Protein AF-A0A970KKM0-F1 (afdb_monomer_lite)

Structure (mmCIF, N/CA/C/O backbone):
data_AF-A0A970KKM0-F1
#
_entry.id   AF-A0A970KKM0-F1
#
loop_
_atom_site.group_PDB
_atom_site.id
_atom_site.type_symbol
_atom_site.label_atom_id
_atom_site.label_alt_id
_atom_site.label_comp_id
_atom_site.label_asym_id
_atom_site.label_entity_id
_atom_site.label_seq_id
_atom_site.pdbx_PDB_ins_code
_atom_site.Cartn_x
_atom_site.Cartn_y
_atom_site.Cartn_z
_atom_site.occupancy
_atom_site.B_iso_or_equiv
_atom_site.auth_seq_id
_atom_site.auth_comp_id
_atom_site.auth_asym_id
_atom_site.auth_atom_id
_atom_site.pdbx_PDB_model_num
ATOM 1 N N . MET A 1 1 ? -6.193 -17.308 -13.580 1.00 54.88 1 MET A N 1
ATOM 2 C CA . MET A 1 1 ? -5.263 -18.186 -14.317 1.00 54.88 1 MET A CA 1
ATOM 3 C C . MET A 1 1 ? -5.817 -18.289 -15.711 1.00 54.88 1 MET A C 1
ATOM 5 O O . MET A 1 1 ? -6.943 -18.759 -15.854 1.00 54.88 1 MET A O 1
ATOM 9 N N . GLY A 1 2 ? -5.079 -17.753 -16.679 1.00 56.81 2 GLY A N 1
ATOM 10 C CA . GLY A 1 2 ? -5.563 -17.626 -18.044 1.00 56.81 2 GLY A CA 1
ATOM 11 C C . GLY A 1 2 ? -5.841 -18.989 -18.688 1.00 56.81 2 GLY A C 1
ATOM 12 O O . GLY A 1 2 ? -5.240 -19.995 -18.301 1.00 56.81 2 GLY A O 1
ATOM 13 N N . PRO A 1 3 ? -6.725 -19.039 -19.696 1.00 59.12 3 PRO A N 1
ATOM 14 C CA . PRO A 1 3 ? -7.162 -20.272 -20.359 1.00 59.12 3 PRO A CA 1
ATOM 15 C C . PRO A 1 3 ? -6.047 -21.021 -21.116 1.00 59.12 3 PRO A C 1
ATOM 17 O O . PRO A 1 3 ? -6.297 -22.094 -21.657 1.00 59.12 3 PRO A O 1
ATOM 20 N N . LEU A 1 4 ? -4.833 -20.462 -21.171 1.00 73.56 4 LEU A N 1
ATOM 21 C CA . LEU A 1 4 ? -3.698 -20.971 -21.940 1.00 73.56 4 LEU A CA 1
ATOM 22 C C . LEU A 1 4 ? -2.650 -21.718 -21.101 1.00 73.56 4 LEU A C 1
ATOM 24 O O . LEU A 1 4 ? -1.751 -22.316 -21.686 1.00 73.56 4 LEU A O 1
ATOM 28 N N . LEU A 1 5 ? -2.736 -21.703 -19.763 1.00 83.12 5 LEU A N 1
ATOM 29 C CA . LEU A 1 5 ? -1.770 -22.406 -18.911 1.00 83.12 5 LEU A CA 1
ATOM 30 C C . LEU A 1 5 ? -1.951 -23.931 -19.049 1.00 83.12 5 LEU A C 1
ATOM 32 O O . LEU A 1 5 ? -3.026 -24.435 -18.707 1.00 83.12 5 LEU A O 1
ATOM 36 N N . PRO A 1 6 ? -0.927 -24.686 -19.495 1.00 90.69 6 PRO A N 1
ATOM 37 C CA . PRO A 1 6 ? -1.013 -26.139 -19.575 1.00 90.69 6 PRO A CA 1
ATOM 38 C C . PRO A 1 6 ? -1.325 -26.762 -18.197 1.00 90.69 6 PRO A C 1
ATOM 40 O O . PRO A 1 6 ? -0.647 -26.440 -17.213 1.00 90.69 6 PRO A O 1
ATOM 43 N N . PRO A 1 7 ? -2.349 -27.637 -18.081 1.00 91.56 7 PRO A N 1
ATOM 44 C CA . PRO A 1 7 ? -2.766 -28.196 -16.791 1.00 91.56 7 PRO A CA 1
ATOM 45 C C . PRO A 1 7 ? -1.671 -28.978 -16.056 1.00 91.56 7 PRO A C 1
ATOM 47 O O . PRO A 1 7 ? -1.656 -29.016 -14.827 1.00 91.56 7 PRO A O 1
ATOM 50 N N . ASP A 1 8 ? -0.754 -29.593 -16.797 1.00 95.06 8 ASP A N 1
ATOM 51 C CA . ASP A 1 8 ? 0.402 -30.326 -16.282 1.00 95.06 8 ASP A CA 1
ATOM 52 C C . ASP A 1 8 ? 1.420 -29.406 -15.595 1.00 95.06 8 ASP A C 1
ATOM 54 O O . ASP A 1 8 ? 1.908 -29.748 -14.517 1.00 95.06 8 ASP A O 1
ATOM 58 N N . ILE A 1 9 ? 1.672 -28.210 -16.140 1.00 93.00 9 ILE A N 1
ATOM 59 C CA . ILE A 1 9 ? 2.537 -27.202 -15.502 1.00 93.00 9 ILE A CA 1
ATOM 60 C C . ILE A 1 9 ? 1.916 -26.718 -14.189 1.00 93.00 9 ILE A C 1
ATOM 62 O O . ILE A 1 9 ? 2.600 -26.633 -13.166 1.00 93.00 9 ILE A O 1
ATOM 66 N N . LEU A 1 10 ? 0.609 -26.437 -14.189 1.00 91.56 10 LEU A N 1
ATOM 67 C CA . LEU A 1 10 ? -0.091 -26.028 -12.971 1.00 91.56 10 LEU A CA 1
ATOM 68 C C . LEU A 1 10 ? -0.062 -27.132 -11.907 1.00 91.56 10 LEU A C 1
ATOM 70 O O . LEU A 1 10 ? 0.206 -26.852 -10.737 1.00 91.56 10 LEU A O 1
ATOM 74 N N . ALA A 1 11 ? -0.301 -28.383 -12.307 1.00 93.62 11 ALA A N 1
ATOM 75 C CA . ALA A 1 11 ? -0.230 -29.531 -11.411 1.00 93.62 11 ALA A CA 1
ATOM 76 C C . ALA A 1 11 ? 1.179 -29.701 -10.827 1.00 93.62 11 ALA A C 1
ATOM 78 O O . ALA A 1 11 ? 1.316 -29.909 -9.624 1.00 93.62 11 ALA A O 1
ATOM 79 N N . GLN A 1 12 ? 2.226 -29.537 -11.638 1.00 94.50 12 GLN A N 1
ATOM 80 C CA . GLN A 1 12 ? 3.611 -29.599 -11.174 1.00 94.50 12 GLN A CA 1
ATOM 81 C C . GLN A 1 12 ? 3.926 -28.497 -10.152 1.00 94.50 12 GLN A C 1
ATOM 83 O O . GLN A 1 12 ? 4.539 -28.773 -9.118 1.00 94.50 12 GLN A O 1
ATOM 88 N N . ALA A 1 13 ? 3.492 -27.259 -10.409 1.00 93.69 13 ALA A N 1
ATOM 89 C CA . ALA A 1 13 ? 3.668 -26.150 -9.475 1.00 93.69 13 ALA A CA 1
ATOM 90 C C . ALA A 1 13 ? 2.914 -26.396 -8.156 1.00 93.69 13 ALA A C 1
ATOM 92 O O . ALA A 1 13 ? 3.475 -26.207 -7.075 1.00 93.69 13 ALA A O 1
ATOM 93 N N . ALA A 1 14 ? 1.670 -26.877 -8.230 1.00 93.19 14 ALA A N 1
ATOM 94 C CA . ALA A 1 14 ? 0.873 -27.233 -7.058 1.00 93.19 14 ALA A CA 1
ATOM 95 C C . ALA A 1 14 ? 1.503 -28.382 -6.252 1.00 93.19 14 ALA A C 1
ATOM 97 O O . ALA A 1 14 ? 1.561 -28.315 -5.024 1.00 93.19 14 ALA A O 1
ATOM 98 N N . ASP A 1 15 ? 2.025 -29.407 -6.926 1.00 95.12 15 ASP A N 1
ATOM 99 C CA . ASP A 1 15 ? 2.717 -30.532 -6.297 1.00 95.12 15 ASP A CA 1
ATOM 100 C C . ASP A 1 15 ? 4.005 -30.087 -5.595 1.00 95.12 15 ASP A C 1
ATOM 102 O O . ASP A 1 15 ? 4.291 -30.542 -4.486 1.00 95.12 15 ASP A O 1
ATOM 106 N N . ALA A 1 16 ? 4.758 -29.159 -6.187 1.00 95.38 16 ALA A N 1
ATOM 107 C CA . ALA A 1 16 ? 5.928 -28.570 -5.547 1.00 95.38 16 ALA A CA 1
ATOM 108 C C . ALA A 1 16 ? 5.547 -27.805 -4.268 1.00 95.38 16 ALA A C 1
ATOM 110 O O . ALA A 1 16 ? 6.153 -28.045 -3.220 1.00 95.38 16 ALA A O 1
ATOM 111 N N . VAL A 1 17 ? 4.506 -26.962 -4.314 1.00 95.12 17 VAL A N 1
ATOM 112 C CA . VAL A 1 17 ? 3.986 -26.256 -3.125 1.00 95.12 17 VAL A CA 1
ATOM 113 C C . VAL A 1 17 ? 3.523 -27.246 -2.054 1.00 95.12 17 VAL A C 1
ATOM 115 O O . VAL A 1 17 ? 3.895 -27.111 -0.887 1.00 95.12 17 VAL A O 1
ATOM 118 N N . ARG A 1 18 ? 2.776 -28.291 -2.438 1.00 94.62 18 ARG A N 1
ATOM 119 C CA . ARG A 1 18 ? 2.318 -29.355 -1.525 1.00 94.62 18 ARG A CA 1
ATOM 120 C C . ARG A 1 18 ? 3.484 -30.062 -0.831 1.00 94.62 18 ARG A C 1
ATOM 122 O O . ARG A 1 18 ? 3.361 -30.438 0.331 1.00 94.62 18 ARG A O 1
ATOM 129 N N . ASN A 1 19 ? 4.609 -30.215 -1.523 1.00 95.62 19 ASN A N 1
ATOM 130 C CA . ASN A 1 19 ? 5.825 -30.836 -0.998 1.00 95.62 19 ASN A CA 1
ATOM 131 C C . ASN A 1 19 ? 6.737 -29.852 -0.235 1.00 95.62 19 ASN A C 1
ATOM 133 O O . ASN A 1 19 ? 7.872 -30.197 0.092 1.00 95.62 19 ASN A O 1
ATOM 137 N N . GLY A 1 20 ? 6.255 -28.643 0.069 1.00 94.75 20 GLY A N 1
ATOM 138 C CA . GLY A 1 20 ? 6.955 -27.659 0.895 1.00 94.75 20 GLY A CA 1
ATOM 139 C C . GLY A 1 20 ? 7.860 -26.696 0.126 1.00 94.75 20 GLY A C 1
ATOM 140 O O . GLY A 1 20 ? 8.567 -25.908 0.757 1.00 94.75 20 GLY A O 1
ATOM 141 N N . ALA A 1 21 ? 7.844 -26.712 -1.211 1.00 93.88 21 ALA A N 1
ATOM 142 C CA . ALA A 1 21 ? 8.511 -25.673 -1.985 1.00 93.88 21 ALA A CA 1
ATOM 143 C C . ALA A 1 21 ? 7.785 -24.335 -1.787 1.00 93.88 21 ALA A C 1
ATOM 145 O O . ALA A 1 21 ? 6.572 -24.233 -1.950 1.00 93.88 21 ALA A O 1
ATOM 146 N N . ASN A 1 22 ? 8.538 -23.295 -1.445 1.00 87.19 22 ASN A N 1
ATOM 147 C CA . ASN A 1 22 ? 8.011 -21.967 -1.118 1.00 87.19 22 ASN A CA 1
ATOM 148 C C . ASN A 1 22 ? 8.547 -20.858 -2.041 1.00 87.19 22 ASN A C 1
ATOM 150 O O . ASN A 1 22 ? 8.235 -19.689 -1.838 1.00 87.19 22 ASN A O 1
ATOM 154 N N . ALA A 1 23 ? 9.320 -21.226 -3.066 1.00 86.88 23 ALA A N 1
ATOM 155 C CA . ALA A 1 23 ? 9.873 -20.328 -4.079 1.00 86.88 23 ALA A CA 1
ATOM 156 C C . ALA A 1 23 ? 9.058 -20.382 -5.386 1.00 86.88 23 ALA A C 1
ATOM 158 O O . ALA A 1 23 ? 9.616 -20.504 -6.473 1.00 86.88 23 ALA A O 1
ATOM 159 N N . ILE A 1 24 ? 7.726 -20.360 -5.271 1.00 88.56 24 ILE A N 1
ATOM 160 C CA . ILE A 1 24 ? 6.793 -20.370 -6.405 1.00 88.56 24 ILE A CA 1
ATOM 161 C C . ILE A 1 24 ? 5.804 -19.225 -6.212 1.00 88.56 24 ILE A C 1
ATOM 163 O O . ILE A 1 24 ? 5.169 -19.116 -5.163 1.00 88.56 24 ILE A O 1
ATOM 167 N N . VAL A 1 25 ? 5.672 -18.384 -7.235 1.00 87.50 25 VAL A N 1
ATOM 168 C CA . VAL A 1 25 ? 4.721 -17.271 -7.276 1.00 87.50 25 VAL A CA 1
ATOM 169 C C . VAL A 1 25 ? 3.766 -17.506 -8.436 1.00 87.50 25 VAL A C 1
ATOM 171 O O . VAL A 1 25 ? 4.193 -17.798 -9.550 1.00 87.50 25 VAL A O 1
ATOM 174 N N . PHE A 1 26 ? 2.470 -17.368 -8.171 1.00 89.81 26 PHE A N 1
ATOM 175 C CA . PHE A 1 26 ? 1.440 -17.405 -9.201 1.00 89.81 26 PHE A CA 1
ATOM 176 C C . PHE A 1 26 ? 1.082 -15.972 -9.593 1.00 89.81 26 PHE A C 1
ATOM 178 O O . PHE A 1 26 ? 0.581 -15.211 -8.765 1.00 89.81 26 PHE A O 1
ATOM 185 N N . ALA A 1 27 ? 1.334 -15.616 -10.850 1.00 89.06 27 ALA A N 1
ATOM 186 C CA . ALA A 1 27 ? 0.903 -14.357 -11.443 1.00 89.06 27 ALA A CA 1
ATOM 187 C C . ALA A 1 27 ? -0.344 -14.583 -12.313 1.00 89.06 27 ALA A C 1
ATOM 189 O O . ALA A 1 27 ? -0.585 -15.688 -12.802 1.00 89.06 27 ALA A O 1
ATOM 190 N N . ASN A 1 28 ? -1.169 -13.547 -12.465 1.00 90.62 28 ASN A N 1
ATOM 191 C CA . ASN A 1 28 ? -2.363 -13.603 -13.302 1.00 90.62 28 ASN A CA 1
ATOM 192 C C . ASN A 1 28 ? -2.199 -12.696 -14.523 1.00 90.62 28 ASN A C 1
ATOM 194 O O . ASN A 1 28 ? -2.455 -11.494 -14.431 1.00 90.62 28 ASN A O 1
ATOM 198 N N . ASP A 1 29 ? -1.796 -13.287 -15.645 1.00 89.56 29 ASP A N 1
ATOM 199 C CA . ASP A 1 29 ? -1.495 -12.572 -16.889 1.00 89.56 29 ASP A CA 1
ATOM 200 C C . ASP A 1 29 ? -2.676 -11.738 -17.389 1.00 89.56 29 ASP A C 1
ATOM 202 O O . ASP A 1 29 ? -2.472 -10.600 -17.791 1.00 89.56 29 ASP A O 1
ATOM 206 N N . ASP A 1 30 ? -3.913 -12.236 -17.269 1.00 89.88 30 ASP A N 1
ATOM 207 C CA . ASP A 1 30 ? -5.112 -11.505 -17.708 1.00 89.88 30 ASP A CA 1
ATOM 208 C C . ASP A 1 30 ? -5.215 -10.129 -17.022 1.00 89.88 30 ASP A C 1
ATOM 210 O O . ASP A 1 30 ? -5.476 -9.111 -17.665 1.00 89.88 30 ASP A O 1
ATOM 214 N N . LEU A 1 31 ? -4.944 -10.086 -15.710 1.00 91.75 31 LEU A N 1
ATOM 215 C CA . LEU A 1 31 ? -4.950 -8.844 -14.932 1.00 91.75 31 LEU A CA 1
ATOM 216 C C . LEU A 1 31 ? -3.708 -7.993 -15.204 1.00 91.75 31 LEU A C 1
ATOM 218 O O . LEU A 1 31 ? -3.808 -6.767 -15.229 1.00 91.75 31 LEU A O 1
ATOM 222 N N . ALA A 1 32 ? -2.544 -8.619 -15.400 1.00 91.31 32 ALA A N 1
ATOM 223 C CA . ALA A 1 32 ? -1.314 -7.904 -15.727 1.00 91.31 32 ALA A CA 1
ATOM 224 C C . ALA A 1 32 ? -1.432 -7.194 -17.085 1.00 91.31 32 ALA A C 1
ATOM 226 O O . ALA A 1 32 ? -1.115 -6.010 -17.196 1.00 91.31 32 ALA A O 1
ATOM 227 N N . PHE A 1 33 ? -1.960 -7.882 -18.097 1.00 92.88 33 PHE A N 1
ATOM 228 C CA . PHE A 1 33 ? -2.174 -7.344 -19.438 1.00 92.88 33 PHE A CA 1
ATOM 229 C C . PHE A 1 33 ? -3.170 -6.190 -19.405 1.00 92.88 33 PHE A C 1
ATOM 231 O O . PHE A 1 33 ? -2.883 -5.110 -19.922 1.00 92.88 33 PHE A O 1
ATOM 238 N N . GLU A 1 34 ? -4.308 -6.381 -18.733 1.00 92.94 34 GLU A N 1
ATOM 239 C CA . GLU A 1 34 ? -5.296 -5.320 -18.549 1.00 92.94 34 GLU A CA 1
ATOM 240 C C . GLU A 1 34 ? -4.687 -4.090 -17.859 1.00 92.94 34 GLU A C 1
ATOM 242 O O . GLU A 1 34 ? -4.881 -2.957 -18.306 1.00 92.94 34 GLU A O 1
ATOM 247 N N . MET A 1 35 ? -3.921 -4.303 -16.789 1.00 92.50 35 MET A N 1
ATOM 248 C CA . MET A 1 35 ? -3.229 -3.241 -16.068 1.00 92.50 35 MET A CA 1
ATOM 249 C C . MET A 1 35 ? -2.243 -2.493 -16.984 1.00 92.50 35 MET A C 1
ATOM 251 O O . MET A 1 35 ? -2.258 -1.262 -17.005 1.00 92.50 35 MET A O 1
ATOM 255 N N . PHE A 1 36 ? -1.426 -3.186 -17.780 1.00 93.75 36 PHE A N 1
ATOM 256 C CA . PHE A 1 36 ? -0.467 -2.531 -18.675 1.00 93.75 36 PHE A CA 1
ATOM 257 C C . PHE A 1 36 ? -1.137 -1.701 -19.771 1.00 93.75 36 PHE A C 1
ATOM 259 O O . PHE A 1 36 ? -0.705 -0.573 -20.018 1.00 93.75 36 PHE A O 1
ATOM 266 N N . VAL A 1 37 ? -2.214 -2.213 -20.376 1.00 92.56 37 VAL A N 1
ATOM 267 C CA . VAL A 1 37 ? -3.003 -1.462 -21.366 1.00 92.56 37 VAL A CA 1
ATOM 268 C C . VAL A 1 37 ? -3.591 -0.201 -20.733 1.00 92.56 37 VAL A C 1
ATOM 270 O O . VAL A 1 37 ? -3.498 0.884 -21.308 1.00 92.56 37 VAL A O 1
ATOM 273 N N . ARG A 1 38 ? -4.143 -0.303 -19.515 1.00 91.19 38 ARG A N 1
ATOM 274 C CA . ARG A 1 38 ? -4.662 0.857 -18.765 1.00 91.19 38 ARG A CA 1
ATOM 275 C C . ARG A 1 38 ? -3.582 1.899 -18.453 1.00 91.19 38 ARG A C 1
ATOM 277 O O . ARG A 1 38 ? -3.911 3.076 -18.333 1.00 91.19 38 ARG A O 1
ATOM 284 N N . HIS A 1 39 ? -2.320 1.485 -18.352 1.00 89.25 39 HIS A N 1
ATOM 285 C CA . HIS A 1 39 ? -1.159 2.367 -18.182 1.00 89.25 39 HIS A CA 1
ATOM 286 C C . HIS A 1 39 ? -0.466 2.744 -19.503 1.00 89.25 39 HIS A C 1
ATOM 288 O O . HIS A 1 39 ? 0.652 3.253 -19.486 1.00 89.25 39 HIS A O 1
ATOM 294 N N . GLY A 1 40 ? -1.122 2.531 -20.648 1.00 89.88 40 GLY A N 1
ATOM 295 C CA . GLY A 1 40 ? -0.679 3.048 -21.944 1.00 89.88 40 GLY A CA 1
ATOM 296 C C . GLY A 1 40 ? 0.495 2.303 -22.579 1.00 89.88 40 GLY A C 1
ATOM 297 O O . GLY A 1 40 ? 1.128 2.844 -23.487 1.00 89.88 40 GLY A O 1
ATOM 298 N N . LYS A 1 41 ? 0.800 1.081 -22.127 1.00 93.38 41 LYS A N 1
ATOM 299 C CA . LYS A 1 41 ? 1.837 0.250 -22.754 1.00 93.38 41 LYS A CA 1
ATOM 300 C C . LYS A 1 41 ? 1.314 -0.381 -24.037 1.00 93.38 41 LYS A C 1
ATOM 302 O O . LYS A 1 41 ? 0.133 -0.720 -24.128 1.00 93.38 41 LYS A O 1
ATOM 307 N N . GLN A 1 42 ? 2.193 -0.525 -25.023 1.00 93.25 42 GLN A N 1
ATOM 308 C CA . GLN A 1 42 ? 1.805 -1.050 -26.328 1.00 93.25 42 GLN A CA 1
ATOM 309 C C . GLN A 1 42 ? 1.505 -2.556 -26.258 1.00 93.25 42 GLN A C 1
ATOM 311 O O . GLN A 1 42 ? 2.238 -3.281 -25.581 1.00 93.25 42 GLN A O 1
ATOM 316 N N . PRO A 1 43 ? 0.463 -3.057 -26.949 1.00 90.88 43 PRO A N 1
ATOM 317 C CA . PRO A 1 43 ? 0.121 -4.479 -26.948 1.00 90.88 43 PRO A CA 1
ATOM 318 C C . PRO A 1 43 ? 1.280 -5.401 -27.338 1.00 90.88 43 PRO A C 1
ATOM 320 O O . PRO A 1 43 ? 1.407 -6.482 -26.769 1.00 90.88 43 PRO A O 1
ATOM 323 N N . GLU A 1 44 ? 2.139 -4.967 -28.263 1.00 92.69 44 GLU A N 1
ATOM 324 C CA . GLU A 1 44 ? 3.285 -5.754 -28.734 1.00 92.69 44 GLU A CA 1
ATOM 325 C C . GLU A 1 44 ? 4.389 -5.887 -27.676 1.00 92.69 44 GLU A C 1
ATOM 327 O O . GLU A 1 44 ? 5.202 -6.801 -27.750 1.00 92.69 44 GLU A O 1
ATOM 332 N N . ASP A 1 45 ? 4.415 -4.991 -26.689 1.00 93.94 45 ASP A N 1
ATOM 333 C CA . ASP A 1 45 ? 5.413 -4.983 -25.619 1.00 93.94 45 ASP A CA 1
ATOM 334 C C . ASP A 1 45 ? 4.987 -5.843 -24.426 1.00 93.94 45 ASP A C 1
ATOM 336 O O . ASP A 1 45 ? 5.820 -6.390 -23.706 1.00 93.94 45 ASP A O 1
ATOM 340 N N . ILE A 1 46 ? 3.678 -5.955 -24.197 1.00 92.69 46 ILE A N 1
ATOM 341 C CA . ILE A 1 46 ? 3.098 -6.578 -23.002 1.00 92.69 46 ILE A CA 1
ATOM 342 C C . ILE A 1 46 ? 3.392 -8.080 -22.926 1.00 92.69 46 ILE A C 1
ATOM 344 O O . ILE A 1 46 ? 3.487 -8.624 -21.826 1.00 92.69 46 ILE A O 1
ATOM 348 N N . THR A 1 47 ? 3.564 -8.753 -24.065 1.00 87.69 47 THR A N 1
ATOM 349 C CA . THR A 1 47 ? 3.828 -10.199 -24.109 1.00 87.69 47 THR A CA 1
ATOM 350 C C . THR A 1 47 ? 5.157 -10.590 -23.469 1.00 87.69 47 THR A C 1
ATOM 352 O O . THR A 1 47 ? 5.275 -11.710 -22.982 1.00 87.69 47 THR A O 1
ATOM 355 N N . ASP A 1 48 ? 6.117 -9.663 -23.420 1.00 88.75 48 ASP A N 1
ATOM 356 C CA . ASP A 1 48 ? 7.455 -9.874 -22.859 1.00 88.75 48 ASP A CA 1
ATOM 357 C C . ASP A 1 48 ? 7.596 -9.259 -21.457 1.00 88.75 48 ASP A C 1
ATOM 359 O O . ASP A 1 48 ? 8.686 -8.863 -21.029 1.00 88.75 48 ASP A O 1
ATOM 363 N N . PHE A 1 49 ? 6.491 -9.119 -20.718 1.00 93.94 49 PHE A N 1
ATOM 364 C CA . PHE A 1 49 ? 6.582 -8.631 -19.350 1.00 93.94 49 PHE A CA 1
ATOM 365 C C . PHE A 1 49 ? 7.249 -9.652 -18.423 1.00 93.94 49 PHE A C 1
ATOM 367 O O . PHE A 1 49 ? 7.108 -10.867 -18.566 1.00 93.94 49 PHE A O 1
ATOM 374 N N . VAL A 1 50 ? 7.945 -9.135 -17.418 1.00 92.81 50 VAL A N 1
ATOM 375 C CA . VAL A 1 50 ? 8.614 -9.920 -16.385 1.00 92.81 50 VAL A CA 1
ATOM 376 C C . VAL A 1 50 ? 8.286 -9.360 -15.001 1.00 92.81 50 VAL A C 1
ATOM 378 O O . VAL A 1 50 ? 8.123 -8.145 -14.850 1.00 92.81 50 VAL A O 1
ATOM 381 N N . PRO A 1 51 ? 8.194 -10.209 -13.965 1.00 91.19 51 PRO A N 1
ATOM 382 C CA . PRO A 1 51 ? 8.164 -9.740 -12.589 1.00 91.19 51 PRO A CA 1
ATOM 383 C C . PRO A 1 51 ? 9.554 -9.232 -12.176 1.00 91.19 51 PRO A C 1
ATOM 385 O O . PRO A 1 51 ? 10.567 -9.909 -12.351 1.00 91.19 51 PRO A O 1
ATOM 388 N N . ILE A 1 52 ? 9.594 -8.041 -11.594 1.00 90.06 52 ILE A N 1
ATOM 389 C CA . ILE A 1 52 ? 10.763 -7.405 -10.993 1.00 90.06 52 ILE A CA 1
ATOM 390 C C . ILE A 1 52 ? 10.646 -7.538 -9.479 1.00 90.06 52 ILE A C 1
ATOM 392 O O . ILE A 1 52 ? 9.580 -7.305 -8.917 1.00 90.06 52 ILE A O 1
ATOM 396 N N . GLY A 1 53 ? 11.744 -7.887 -8.806 1.00 88.06 53 GLY A N 1
ATOM 397 C CA . GLY A 1 53 ? 11.774 -7.956 -7.346 1.00 88.06 53 GLY A CA 1
ATOM 398 C C . GLY A 1 53 ? 10.845 -9.036 -6.792 1.00 88.06 53 GLY A C 1
ATOM 399 O O . GLY A 1 53 ? 11.136 -10.224 -6.927 1.00 88.06 53 GLY A O 1
ATOM 400 N N . CYS A 1 54 ? 9.764 -8.623 -6.123 1.00 86.00 54 CYS A N 1
ATOM 401 C CA . CYS A 1 54 ? 8.812 -9.553 -5.521 1.00 86.00 54 CYS A CA 1
ATOM 402 C C . CYS A 1 54 ? 7.799 -10.046 -6.556 1.00 86.00 54 CYS A C 1
ATOM 404 O O . CYS A 1 54 ? 7.613 -11.253 -6.711 1.00 86.00 54 CYS A O 1
ATOM 406 N N . TYR A 1 55 ? 7.113 -9.119 -7.221 1.00 85.88 55 TYR A N 1
ATOM 407 C CA . TYR A 1 55 ? 6.053 -9.421 -8.189 1.00 85.88 55 TYR A CA 1
ATOM 408 C C . TYR A 1 55 ? 5.670 -8.214 -9.058 1.00 85.88 55 TYR A C 1
ATOM 410 O O . TYR A 1 55 ? 4.611 -8.216 -9.685 1.00 85.88 55 TYR A O 1
ATOM 418 N N . GLU A 1 56 ? 6.487 -7.163 -9.087 1.00 90.38 56 GLU A N 1
ATOM 419 C CA . GLU A 1 56 ? 6.168 -5.925 -9.788 1.00 90.38 56 GLU A CA 1
ATOM 420 C C . GLU A 1 56 ? 6.336 -6.102 -11.301 1.00 90.38 56 GLU A C 1
ATOM 422 O O . GLU A 1 56 ? 7.442 -6.365 -11.764 1.00 90.38 56 GLU A O 1
ATOM 427 N N . PRO A 1 57 ? 5.270 -5.988 -12.103 1.00 91.56 57 PRO A N 1
ATOM 428 C CA . PRO A 1 57 ? 5.345 -6.337 -13.513 1.00 91.56 57 PRO A CA 1
ATOM 429 C C . PRO A 1 57 ? 5.968 -5.185 -14.322 1.00 91.56 57 PRO A C 1
ATOM 431 O O . PRO A 1 57 ? 5.522 -4.038 -14.230 1.00 91.56 57 PRO A O 1
ATOM 434 N N . ALA A 1 58 ? 6.977 -5.489 -15.140 1.00 94.12 58 ALA A N 1
ATOM 435 C CA . ALA A 1 58 ? 7.649 -4.527 -16.014 1.00 94.12 58 ALA A CA 1
ATOM 436 C C . ALA A 1 58 ? 7.909 -5.108 -17.409 1.00 94.12 58 ALA A C 1
ATOM 438 O O . ALA A 1 58 ? 8.021 -6.320 -17.566 1.00 94.12 58 ALA A O 1
ATOM 439 N N . ILE A 1 59 ? 8.038 -4.253 -18.420 1.00 95.31 59 ILE A N 1
ATOM 440 C CA . ILE A 1 59 ? 8.361 -4.679 -19.787 1.00 95.31 59 ILE A CA 1
ATOM 441 C C . ILE A 1 59 ? 9.864 -4.928 -19.924 1.00 95.31 59 ILE A C 1
ATOM 443 O O . ILE A 1 59 ? 10.678 -4.009 -19.751 1.00 95.31 59 ILE A O 1
ATOM 447 N N . MET A 1 60 ? 10.236 -6.162 -20.271 1.00 94.62 60 MET A N 1
ATOM 448 C CA . MET A 1 60 ? 11.631 -6.563 -20.439 1.00 94.62 60 MET A CA 1
ATOM 449 C C . MET A 1 60 ? 12.344 -5.684 -21.477 1.00 94.62 60 MET A C 1
ATOM 451 O O . MET A 1 60 ? 11.844 -5.454 -22.574 1.00 94.62 60 MET A O 1
ATOM 455 N N . GLY A 1 61 ? 13.519 -5.157 -21.116 1.00 94.19 61 GLY A N 1
ATOM 456 C CA . GLY A 1 61 ? 14.359 -4.352 -22.016 1.00 94.19 61 GLY A CA 1
ATOM 457 C C . GLY A 1 61 ? 13.811 -2.964 -22.382 1.00 94.19 61 GLY A C 1
ATOM 458 O O . GLY A 1 61 ? 14.446 -2.249 -23.157 1.00 94.19 61 GLY A O 1
ATOM 459 N N . LYS A 1 62 ? 12.652 -2.560 -21.840 1.00 95.44 62 LYS A N 1
ATOM 460 C CA . LYS A 1 62 ? 11.991 -1.286 -22.186 1.00 95.44 62 LYS A CA 1
ATOM 461 C C . LYS A 1 62 ? 11.600 -0.441 -20.983 1.00 95.44 62 LYS A C 1
ATOM 463 O O . LYS A 1 62 ? 11.442 0.773 -21.126 1.00 95.44 62 LYS A O 1
ATOM 468 N N . GLU A 1 63 ? 11.440 -1.043 -19.810 1.00 95.19 63 GLU A N 1
ATOM 469 C CA . GLU A 1 63 ? 10.927 -0.355 -18.631 1.00 95.19 63 GLU A CA 1
ATOM 470 C C . GLU A 1 63 ? 11.928 -0.278 -17.483 1.00 95.19 63 GLU A C 1
ATOM 472 O O . GLU A 1 63 ? 12.445 -1.290 -17.011 1.00 95.19 63 GLU A O 1
ATOM 477 N N . LEU A 1 64 ? 12.118 0.935 -16.958 1.00 94.69 64 LEU A N 1
ATOM 478 C CA . LEU A 1 64 ? 12.717 1.128 -15.643 1.00 94.69 64 LEU A CA 1
ATOM 479 C C . LEU A 1 64 ? 11.607 1.197 -14.589 1.00 94.69 64 LEU A C 1
ATOM 481 O O . LEU A 1 64 ? 11.023 2.260 -14.350 1.00 94.69 64 LEU A O 1
ATOM 485 N N . CYS A 1 65 ? 11.339 0.058 -13.951 1.00 92.81 65 CYS A N 1
ATOM 486 C CA . CYS A 1 65 ? 10.389 -0.051 -12.849 1.00 92.81 65 CYS A CA 1
ATOM 487 C C . CYS A 1 65 ? 11.082 0.248 -11.514 1.00 92.81 65 CYS A C 1
ATOM 489 O O . CYS A 1 65 ? 11.703 -0.625 -10.907 1.00 92.81 65 CYS A O 1
ATOM 491 N N . CYS A 1 66 ? 10.992 1.492 -11.038 1.00 94.19 66 CYS A N 1
ATOM 492 C CA . CYS A 1 66 ? 11.474 1.846 -9.702 1.00 94.19 66 CYS A CA 1
ATOM 493 C C . CYS A 1 66 ? 10.406 1.483 -8.669 1.00 94.19 66 CYS A C 1
ATOM 495 O O . CYS A 1 66 ? 9.709 2.358 -8.170 1.00 94.19 66 CYS A O 1
ATOM 497 N N . SER A 1 67 ? 10.239 0.194 -8.375 1.00 89.88 67 SER A N 1
ATOM 498 C CA . SER A 1 67 ? 9.051 -0.316 -7.678 1.00 89.88 67 SER A CA 1
ATOM 499 C C . SER A 1 67 ? 8.823 0.222 -6.257 1.00 89.88 67 SER A C 1
ATOM 501 O O . SER A 1 67 ? 7.696 0.215 -5.773 1.00 89.88 67 SER A O 1
ATOM 503 N N . MET A 1 68 ? 9.854 0.745 -5.591 1.00 93.00 68 MET A N 1
ATOM 504 C CA . MET A 1 68 ? 9.763 1.275 -4.223 1.00 93.00 68 MET A CA 1
ATOM 505 C C . MET A 1 68 ? 10.468 2.630 -4.084 1.00 93.00 68 MET A C 1
ATOM 507 O O . MET A 1 68 ? 11.297 2.820 -3.196 1.00 93.00 68 MET A O 1
ATOM 511 N N . SER A 1 69 ? 10.159 3.580 -4.969 1.00 95.44 69 SER A N 1
ATOM 512 C CA . SER A 1 69 ? 10.675 4.955 -4.883 1.00 95.44 69 SER A CA 1
ATOM 513 C C . SER A 1 69 ? 10.243 5.683 -3.604 1.00 95.44 69 SER A C 1
ATOM 515 O O . SER A 1 69 ? 10.983 6.529 -3.110 1.00 95.44 69 SER A O 1
ATOM 517 N N . ALA A 1 70 ? 9.071 5.346 -3.056 1.00 96.38 70 ALA A N 1
ATOM 518 C CA . ALA A 1 70 ? 8.617 5.826 -1.754 1.00 96.38 70 ALA A CA 1
ATOM 519 C C . ALA A 1 70 ? 7.875 4.741 -0.966 1.00 96.38 70 ALA A C 1
ATOM 521 O O . ALA A 1 70 ? 7.293 3.813 -1.532 1.00 96.38 70 ALA A O 1
ATOM 522 N N . LEU A 1 71 ? 7.864 4.897 0.359 1.00 95.81 71 LEU A N 1
ATOM 523 C CA . LEU A 1 71 ? 7.204 3.993 1.297 1.00 95.81 71 LEU A CA 1
ATOM 524 C C . LEU A 1 71 ? 6.100 4.738 2.054 1.00 95.81 71 LEU A C 1
ATOM 526 O O . LEU A 1 71 ? 6.326 5.811 2.611 1.00 95.81 71 LEU A O 1
ATOM 530 N N . CYS A 1 72 ? 4.909 4.153 2.113 1.00 97.50 72 CYS A N 1
ATOM 531 C CA . CYS A 1 72 ? 3.747 4.690 2.803 1.00 97.50 72 CYS A CA 1
ATOM 532 C C . CYS A 1 72 ? 3.220 3.670 3.815 1.00 97.50 72 CYS A C 1
ATOM 534 O O . CYS A 1 72 ? 2.692 2.616 3.459 1.00 97.50 72 CYS A O 1
ATOM 536 N N . ASN A 1 73 ? 3.314 4.020 5.096 1.00 97.88 73 ASN A N 1
ATOM 537 C CA . ASN A 1 73 ? 2.618 3.308 6.155 1.00 97.88 73 ASN A CA 1
ATOM 538 C C . ASN A 1 73 ? 1.176 3.829 6.254 1.00 97.88 73 ASN A C 1
ATOM 540 O O . ASN A 1 73 ? 0.935 4.886 6.843 1.00 97.88 73 ASN A O 1
ATOM 544 N N . MET A 1 74 ? 0.211 3.083 5.713 1.00 98.38 74 MET A N 1
ATOM 545 C CA . MET A 1 74 ? -1.195 3.506 5.693 1.00 98.38 74 MET A CA 1
ATOM 546 C C . MET A 1 74 ? -1.852 3.475 7.081 1.00 98.38 74 MET A C 1
ATOM 548 O O . MET A 1 74 ? -2.925 4.043 7.268 1.00 98.38 74 MET A O 1
ATOM 552 N N . VAL A 1 75 ? -1.231 2.846 8.080 1.00 98.31 75 VAL A N 1
ATOM 553 C CA . VAL A 1 75 ? -1.767 2.772 9.448 1.00 98.31 75 VAL A CA 1
ATOM 554 C C . VAL A 1 75 ? -1.474 4.053 10.234 1.00 98.31 75 VAL A C 1
ATOM 556 O O . VAL A 1 75 ? -2.287 4.475 11.060 1.00 98.31 75 VAL A O 1
ATOM 559 N N . LYS A 1 76 ? -0.344 4.709 9.946 1.00 97.50 76 LYS A N 1
ATOM 560 C CA . LYS A 1 76 ? 0.136 5.889 10.677 1.00 97.50 76 LYS A CA 1
ATOM 561 C C . LYS A 1 76 ? -0.822 7.098 10.671 1.00 97.50 76 LYS A C 1
ATOM 563 O O . LYS A 1 76 ? -0.961 7.705 11.733 1.00 97.50 76 LYS A O 1
ATOM 568 N N . PRO A 1 77 ? -1.544 7.425 9.574 1.00 98.44 77 PRO A N 1
ATOM 569 C CA . PRO A 1 77 ? -2.535 8.509 9.543 1.00 98.44 77 PRO A CA 1
ATOM 570 C C . PRO A 1 77 ? -3.570 8.481 10.671 1.00 98.44 77 PRO A C 1
ATOM 572 O O . PRO A 1 77 ? -4.064 9.527 11.085 1.00 98.44 77 PRO A O 1
ATOM 575 N N . PHE A 1 78 ? -3.895 7.303 11.207 1.00 98.50 78 PHE A N 1
ATOM 576 C CA . PHE A 1 78 ? -4.844 7.225 12.309 1.00 98.50 78 PHE A CA 1
ATOM 577 C C . PHE A 1 78 ? -4.336 7.833 13.613 1.00 98.50 78 PHE A C 1
ATOM 579 O O . PHE A 1 78 ? -5.155 8.256 14.420 1.00 98.50 78 PHE A O 1
ATOM 586 N N . GLU A 1 79 ? -3.027 7.856 13.863 1.00 97.94 79 GLU A N 1
ATOM 587 C CA . GLU A 1 79 ? -2.506 8.490 15.078 1.00 97.94 79 GLU A CA 1
ATOM 588 C C . GLU A 1 79 ? -2.824 9.988 15.075 1.00 97.94 79 GLU A C 1
ATOM 590 O O . GLU A 1 79 ? -3.333 10.514 16.064 1.00 97.94 79 GLU A O 1
ATOM 595 N N . GLU A 1 80 ? -2.629 10.650 13.931 1.00 97.94 80 GLU A N 1
ATOM 596 C CA . GLU A 1 80 ? -3.025 12.046 13.753 1.00 97.94 80 GLU A CA 1
ATOM 597 C C . GLU A 1 80 ? -4.548 12.208 13.797 1.00 97.94 80 GLU A C 1
ATOM 599 O O . GLU A 1 80 ? -5.042 13.107 14.479 1.00 97.94 80 GLU A O 1
ATOM 604 N N . LEU A 1 81 ? -5.300 11.322 13.132 1.00 98.25 81 LEU A N 1
ATOM 605 C CA . LEU A 1 81 ? -6.763 11.363 13.140 1.00 98.25 81 LEU A CA 1
ATOM 606 C C . LEU A 1 81 ? -7.302 11.325 14.572 1.00 98.25 81 LEU A C 1
ATOM 608 O O . LEU A 1 81 ? -8.082 12.191 14.961 1.00 98.25 81 LEU A O 1
ATOM 612 N N . MET A 1 82 ? -6.854 10.356 15.374 1.00 97.06 82 MET A N 1
ATOM 613 C CA . MET A 1 82 ? -7.297 10.212 16.758 1.00 97.06 82 MET A CA 1
ATOM 614 C C . MET A 1 82 ? -6.858 11.405 17.608 1.00 97.06 82 MET A C 1
ATOM 616 O O . MET A 1 82 ? -7.618 11.830 18.471 1.00 97.06 82 MET A O 1
ATOM 620 N N . ALA A 1 83 ? -5.665 11.962 17.386 1.00 96.38 83 ALA A N 1
ATOM 621 C CA . ALA A 1 83 ? -5.161 13.089 18.170 1.00 96.38 83 ALA A CA 1
ATOM 622 C C . ALA A 1 83 ? -5.875 14.417 17.867 1.00 96.38 83 ALA A C 1
ATOM 624 O O . ALA A 1 83 ? -6.043 15.236 18.769 1.00 96.38 83 ALA A O 1
ATOM 625 N N . THR A 1 84 ? -6.278 14.639 16.615 1.00 95.44 84 THR A N 1
ATOM 626 C CA . THR A 1 84 ? -6.747 15.951 16.137 1.00 95.44 84 THR A CA 1
ATOM 627 C C . THR A 1 84 ? -8.255 16.027 15.922 1.00 95.44 84 THR A C 1
ATOM 629 O O . THR A 1 84 ? -8.823 17.116 15.997 1.00 95.44 84 THR A O 1
ATOM 632 N N . THR A 1 85 ? -8.922 14.894 15.689 1.00 93.81 85 THR A N 1
ATOM 633 C CA . THR A 1 85 ? -10.360 14.875 15.393 1.00 93.81 85 THR A CA 1
ATOM 634 C C . THR A 1 85 ? -11.161 14.878 16.701 1.00 93.81 85 THR A C 1
ATOM 636 O O . THR A 1 85 ? -10.978 13.968 17.530 1.00 93.81 85 THR A O 1
ATOM 639 N N . PRO A 1 86 ? -12.063 15.861 16.911 1.00 95.06 86 PRO A N 1
ATOM 640 C CA . PRO A 1 86 ? -13.070 15.788 17.970 1.00 95.06 86 PRO A CA 1
ATOM 641 C C . PRO A 1 86 ? -14.003 14.589 17.742 1.00 95.06 86 PRO A C 1
ATOM 643 O O . PRO A 1 86 ? -13.884 13.895 16.738 1.00 95.06 86 PRO A O 1
ATOM 646 N N . ALA A 1 87 ? -14.911 14.309 18.680 1.00 96.06 87 ALA A N 1
ATOM 647 C CA . ALA A 1 87 ? -15.847 13.193 18.538 1.00 96.06 87 ALA A CA 1
ATOM 648 C C . ALA A 1 87 ? -16.658 13.318 17.223 1.00 96.06 87 ALA A C 1
ATOM 650 O O . ALA A 1 87 ? -17.435 14.269 17.102 1.00 96.06 87 ALA A O 1
ATOM 651 N N . PRO A 1 88 ? -16.471 12.401 16.251 1.00 96.88 88 PRO A N 1
ATOM 652 C CA . PRO A 1 88 ? -17.139 12.480 14.961 1.00 96.88 88 PRO A CA 1
ATOM 653 C C . PRO A 1 88 ? -18.611 12.086 15.086 1.00 96.88 88 PRO A C 1
ATOM 655 O O . PRO A 1 88 ? -18.976 11.255 15.922 1.00 96.88 88 PRO A O 1
ATOM 658 N N . GLN A 1 89 ? -19.460 12.659 14.235 1.00 95.81 89 GLN A N 1
ATOM 659 C CA . GLN A 1 89 ? -20.899 12.371 14.225 1.00 95.81 89 GLN A CA 1
ATOM 660 C C . GLN A 1 89 ? -21.235 11.030 13.561 1.00 95.81 89 GLN A C 1
ATOM 662 O O . GLN A 1 89 ? -22.295 10.462 13.825 1.00 95.81 89 GLN A O 1
ATOM 667 N N . GLY A 1 90 ? -20.339 10.506 12.722 1.00 97.38 90 GLY A N 1
ATOM 668 C CA . GLY A 1 90 ? -20.527 9.243 12.015 1.00 97.38 90 GLY A CA 1
ATOM 669 C C . GLY A 1 90 ? -19.269 8.767 11.293 1.00 97.38 90 GLY A C 1
ATOM 670 O O . GLY A 1 90 ? -18.254 9.467 11.245 1.00 97.38 90 GLY A O 1
ATOM 671 N N . MET A 1 91 ? -19.346 7.574 10.697 1.00 97.81 91 MET A N 1
ATOM 672 C CA . MET A 1 91 ? -18.208 6.960 10.002 1.00 97.81 91 MET A CA 1
ATOM 673 C C . MET A 1 91 ? -17.748 7.714 8.754 1.00 97.81 91 MET A C 1
ATOM 675 O O . MET A 1 91 ? -16.571 7.625 8.406 1.00 97.81 91 MET A O 1
ATOM 679 N N . ASP A 1 92 ? -18.622 8.491 8.114 1.00 97.94 92 ASP A N 1
ATOM 680 C CA . ASP A 1 92 ? -18.240 9.303 6.956 1.00 97.94 92 ASP A CA 1
ATOM 681 C C . ASP A 1 92 ? -17.200 10.367 7.331 1.00 97.94 92 ASP A C 1
ATOM 683 O O . ASP A 1 92 ? -16.214 10.538 6.617 1.00 97.94 92 ASP A O 1
ATOM 687 N N . GLU A 1 93 ? -17.356 11.027 8.485 1.00 98.31 93 GLU A N 1
ATOM 688 C CA . GLU A 1 93 ? -16.379 12.006 8.982 1.00 98.31 93 GLU A CA 1
ATOM 689 C C . GLU A 1 93 ? -15.037 11.340 9.319 1.00 98.31 93 GLU A C 1
ATOM 691 O O . GLU A 1 93 ? -13.974 11.882 9.009 1.00 98.31 93 GLU A O 1
ATOM 696 N N . VAL A 1 94 ? -15.075 10.133 9.896 1.00 98.62 94 VAL A N 1
ATOM 697 C CA . VAL A 1 94 ? -13.872 9.343 10.207 1.00 98.62 94 VAL A CA 1
ATOM 698 C C . VAL A 1 94 ? -13.119 8.985 8.926 1.00 98.62 94 VAL A C 1
ATOM 700 O O . VAL A 1 94 ? -11.907 9.199 8.840 1.00 98.62 94 VAL A O 1
ATOM 703 N N . LEU A 1 95 ? -13.824 8.450 7.925 1.00 98.69 95 LEU A N 1
ATOM 704 C CA . LEU A 1 95 ? -13.221 8.021 6.665 1.00 98.69 95 LEU A CA 1
ATOM 705 C C . LEU A 1 95 ? -12.662 9.211 5.877 1.00 98.69 95 LEU A C 1
ATOM 707 O O . LEU A 1 95 ? -11.529 9.140 5.400 1.00 98.69 95 LEU A O 1
ATOM 711 N N . GLN A 1 96 ? -13.411 10.313 5.785 1.00 98.50 96 GLN A N 1
ATOM 712 C CA . GLN A 1 96 ? -12.961 11.532 5.105 1.00 98.50 96 GLN A CA 1
ATOM 713 C C . GLN A 1 96 ? -11.740 12.146 5.796 1.00 98.50 96 GLN A C 1
ATOM 715 O O . GLN A 1 96 ? -10.770 12.498 5.122 1.00 98.50 96 GLN A O 1
ATOM 720 N N . GLY A 1 97 ? -11.745 12.228 7.131 1.00 98.62 97 GLY A N 1
ATOM 721 C CA . GLY A 1 97 ? -10.598 12.707 7.901 1.00 98.62 97 GLY A CA 1
ATOM 722 C C . GLY A 1 97 ? -9.359 11.838 7.680 1.00 98.62 97 GLY A C 1
ATOM 723 O O . GLY A 1 97 ? -8.272 12.352 7.409 1.00 98.62 97 GLY A O 1
ATOM 724 N N . TYR A 1 98 ? -9.527 10.512 7.711 1.00 98.81 98 TYR A N 1
ATOM 725 C CA . TYR A 1 98 ? -8.442 9.569 7.447 1.00 98.81 98 TYR A CA 1
ATOM 726 C C . TYR A 1 98 ? -7.873 9.740 6.029 1.00 98.81 98 TYR A C 1
ATOM 728 O O . TYR A 1 98 ? -6.657 9.864 5.858 1.00 98.81 98 TYR A O 1
ATOM 736 N N . GLN A 1 99 ? -8.740 9.797 5.013 1.00 98.81 99 GLN A N 1
ATOM 737 C CA . GLN A 1 99 ? -8.340 9.982 3.615 1.00 98.81 99 GLN A CA 1
ATOM 738 C C . GLN A 1 99 ? -7.641 11.329 3.395 1.00 98.81 99 GLN A C 1
ATOM 740 O O . GLN A 1 99 ? -6.644 11.385 2.676 1.00 98.81 99 GLN A O 1
ATOM 745 N N . ALA A 1 100 ? -8.089 12.406 4.044 1.00 98.69 100 ALA A N 1
ATOM 746 C CA . ALA A 1 100 ? -7.440 13.712 3.952 1.00 98.69 100 ALA A CA 1
ATOM 747 C C . ALA A 1 100 ? -5.991 13.677 4.476 1.00 98.69 100 ALA A C 1
ATOM 749 O O . ALA A 1 100 ? -5.076 14.163 3.804 1.00 98.69 100 ALA A O 1
ATOM 750 N N . ILE A 1 101 ? -5.768 13.050 5.637 1.00 98.81 101 ILE A N 1
ATOM 751 C CA . ILE A 1 101 ? -4.435 12.892 6.240 1.00 98.81 101 ILE A CA 1
ATOM 752 C C . ILE A 1 101 ? -3.550 12.009 5.352 1.00 98.81 101 ILE A C 1
ATOM 754 O O . ILE A 1 101 ? -2.443 12.412 4.984 1.00 98.81 101 ILE A O 1
ATOM 758 N N . LEU A 1 102 ? -4.048 10.837 4.941 1.00 98.81 102 LEU A N 1
ATOM 759 C CA . LEU A 1 102 ? -3.334 9.927 4.041 1.00 98.81 102 LEU A CA 1
ATOM 760 C C . LEU A 1 102 ? -2.953 10.626 2.728 1.00 98.81 102 LEU A C 1
ATOM 762 O O . LEU A 1 102 ? -1.804 10.557 2.293 1.00 98.81 102 LEU A O 1
ATOM 766 N N . GLY A 1 103 ? -3.897 11.345 2.119 1.00 98.69 103 GLY A N 1
ATOM 767 C CA . GLY A 1 103 ? -3.690 12.056 0.863 1.00 98.69 103 GLY A CA 1
ATOM 768 C C . GLY A 1 103 ? -2.614 13.134 0.964 1.00 98.69 103 GLY A C 1
ATOM 769 O O . GLY A 1 103 ? -1.821 13.296 0.036 1.00 98.69 103 GLY A O 1
ATOM 770 N N . ARG A 1 104 ? -2.527 13.845 2.094 1.00 98.56 104 ARG A N 1
ATOM 771 C CA . ARG A 1 104 ? -1.451 14.815 2.336 1.00 98.56 104 ARG A CA 1
ATOM 772 C C . ARG A 1 104 ? -0.080 14.135 2.384 1.00 98.56 104 ARG A C 1
ATOM 774 O O . ARG A 1 104 ? 0.835 14.604 1.710 1.00 98.56 104 ARG A O 1
ATOM 781 N N . HIS A 1 105 ? 0.053 13.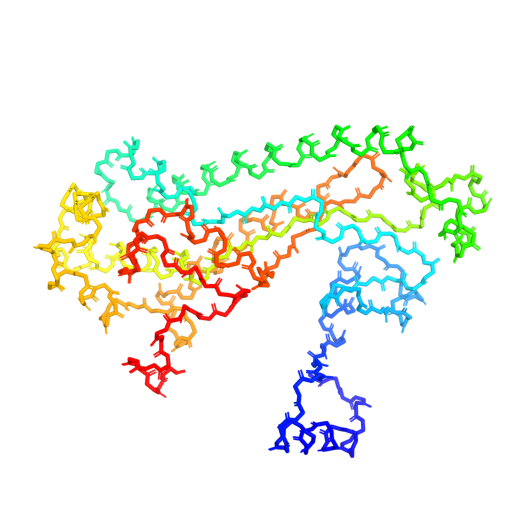020 3.105 1.00 98.19 105 HIS A N 1
ATOM 782 C CA . HIS A 1 105 ? 1.318 12.276 3.178 1.00 98.19 105 HIS A CA 1
ATOM 783 C C . HIS A 1 105 ? 1.726 11.671 1.830 1.00 98.19 105 HIS A C 1
ATOM 785 O O . HIS A 1 105 ? 2.892 11.753 1.454 1.00 98.19 105 HIS A O 1
ATOM 791 N N . LEU A 1 106 ? 0.777 11.132 1.062 1.00 98.56 106 LEU A N 1
ATOM 792 C CA . LEU A 1 106 ? 1.047 10.608 -0.281 1.00 98.56 106 LEU A CA 1
ATOM 793 C C . LEU A 1 106 ? 1.515 11.706 -1.246 1.00 98.56 106 LEU A C 1
ATOM 795 O O . LEU A 1 106 ? 2.476 11.508 -1.988 1.00 98.56 106 LEU A O 1
ATOM 799 N N . ARG A 1 107 ? 0.885 12.889 -1.215 1.00 98.56 107 ARG A N 1
ATOM 800 C CA . ARG A 1 107 ? 1.325 14.045 -2.019 1.00 98.56 107 ARG A CA 1
ATOM 801 C C . ARG A 1 107 ? 2.729 14.499 -1.639 1.00 98.56 107 ARG A C 1
ATOM 803 O O . ARG A 1 107 ? 3.520 14.803 -2.527 1.00 98.56 107 ARG A O 1
ATOM 810 N N . GLN A 1 108 ? 3.037 14.532 -0.344 1.00 98.12 108 GLN A N 1
ATOM 811 C CA . GLN A 1 108 ? 4.376 14.855 0.136 1.00 98.12 108 GLN A CA 1
ATOM 812 C C . GLN A 1 108 ? 5.408 13.841 -0.382 1.00 98.12 108 GLN A C 1
ATOM 814 O O . GLN A 1 108 ? 6.372 14.251 -1.021 1.00 98.12 108 GLN A O 1
ATOM 819 N N . ALA A 1 109 ? 5.158 12.539 -0.215 1.00 98.00 109 ALA A N 1
ATOM 820 C CA . ALA A 1 109 ? 6.055 11.478 -0.676 1.00 98.00 109 ALA A CA 1
ATOM 821 C C . ALA A 1 109 ? 6.307 11.530 -2.196 1.00 98.00 109 ALA A C 1
ATOM 823 O O . ALA A 1 109 ? 7.447 11.397 -2.645 1.00 98.00 109 ALA A O 1
ATOM 824 N N . MET A 1 110 ? 5.267 11.785 -3.000 1.00 98.31 110 MET A N 1
ATOM 825 C CA . MET A 1 110 ? 5.411 11.982 -4.449 1.00 98.31 110 MET A CA 1
ATOM 826 C C . MET A 1 110 ? 6.268 13.207 -4.790 1.00 98.31 110 MET A C 1
ATOM 828 O O . MET A 1 110 ? 7.097 13.147 -5.696 1.00 98.31 110 MET A O 1
ATOM 832 N N . ASN A 1 111 ? 6.089 14.323 -4.078 1.00 98.19 111 ASN A N 1
ATOM 833 C CA . ASN A 1 111 ? 6.870 15.538 -4.315 1.00 98.19 111 ASN A CA 1
ATOM 834 C C . ASN A 1 111 ? 8.345 15.368 -3.925 1.00 98.19 111 ASN A C 1
ATOM 836 O O . ASN A 1 111 ? 9.218 15.808 -4.668 1.00 98.19 111 ASN A O 1
ATOM 840 N N . GLU A 1 112 ? 8.623 14.700 -2.806 1.00 97.88 112 GLU A N 1
ATOM 841 C CA . GLU A 1 112 ? 9.988 14.370 -2.377 1.00 97.88 112 GLU A CA 1
ATOM 842 C C . GLU A 1 112 ? 10.666 13.424 -3.375 1.00 97.88 112 GLU A C 1
ATOM 844 O O . GLU A 1 112 ? 11.780 13.692 -3.822 1.00 97.88 112 GLU A O 1
ATOM 849 N N . THR A 1 113 ? 9.951 12.386 -3.821 1.00 97.81 113 THR A N 1
ATOM 850 C CA . THR A 1 113 ? 10.447 11.457 -4.848 1.00 97.81 113 THR A CA 1
ATOM 851 C C . THR A 1 113 ? 10.824 12.195 -6.129 1.00 97.81 113 THR A C 1
ATOM 853 O O . THR A 1 113 ? 11.916 11.997 -6.654 1.00 97.81 113 THR A O 1
ATOM 856 N N . ARG A 1 114 ? 9.956 13.092 -6.618 1.00 97.69 114 ARG A N 1
ATOM 857 C CA . ARG A 1 114 ? 10.236 13.902 -7.814 1.00 97.69 114 ARG A CA 1
ATOM 858 C C . ARG A 1 114 ? 11.509 14.728 -7.676 1.00 97.69 114 ARG A C 1
ATOM 860 O O . ARG A 1 114 ? 12.235 14.859 -8.658 1.00 97.69 114 ARG A O 1
ATOM 867 N N . ALA A 1 115 ? 11.760 15.295 -6.497 1.00 96.88 115 ALA A N 1
ATOM 868 C CA . ALA A 1 115 ? 12.964 16.076 -6.247 1.00 96.88 115 ALA A CA 1
ATOM 869 C C . ALA A 1 115 ? 14.220 15.193 -6.305 1.00 96.88 115 ALA A C 1
ATOM 871 O O . ALA A 1 115 ? 15.187 15.556 -6.966 1.00 96.88 115 ALA A O 1
ATOM 872 N N . TRP A 1 116 ? 14.192 14.006 -5.691 1.00 95.62 116 TRP A N 1
ATOM 873 C CA . TRP A 1 116 ? 15.327 13.074 -5.722 1.00 95.62 116 TRP A CA 1
ATOM 874 C C . TRP A 1 116 ? 15.598 12.493 -7.110 1.00 95.62 116 TRP A C 1
ATOM 876 O O . TRP A 1 116 ? 16.753 12.309 -7.486 1.00 95.62 116 TRP A O 1
ATOM 886 N N . GLU A 1 117 ? 14.553 12.237 -7.895 1.00 95.81 117 GLU A N 1
ATOM 887 C CA . GLU A 1 117 ? 14.695 11.740 -9.266 1.00 95.81 117 GLU A CA 1
ATOM 888 C C . GLU A 1 117 ? 15.478 12.697 -10.174 1.00 95.81 117 GLU A C 1
ATOM 890 O O . GLU A 1 117 ? 16.200 12.232 -11.052 1.00 95.81 117 GLU A O 1
ATOM 895 N N . LEU A 1 118 ? 15.369 14.014 -9.962 1.00 95.12 118 LEU A N 1
ATOM 896 C CA . LEU A 1 118 ? 16.109 15.014 -10.743 1.00 95.12 118 LEU A CA 1
ATOM 897 C C . LEU A 1 118 ? 17.616 14.989 -10.453 1.00 95.12 118 LEU A C 1
ATOM 899 O O . LEU A 1 118 ? 18.417 15.278 -11.341 1.00 95.12 118 LEU A O 1
ATOM 903 N N . GLU A 1 119 ? 17.999 14.602 -9.237 1.00 96.12 119 GLU A N 1
ATOM 904 C CA . GLU A 1 119 ? 19.398 14.518 -8.806 1.00 96.12 119 GLU A CA 1
ATOM 905 C C . GLU A 1 119 ? 20.048 13.176 -9.172 1.00 96.12 119 GLU A C 1
ATOM 907 O O . GLU A 1 119 ? 21.272 13.078 -9.280 1.00 96.12 119 GLU A O 1
ATOM 912 N N . TRP A 1 120 ? 19.249 12.128 -9.399 1.00 95.50 120 TRP A N 1
ATOM 913 C CA . TRP A 1 120 ? 19.746 10.768 -9.625 1.00 95.50 120 TRP A CA 1
ATOM 914 C C . TRP A 1 120 ? 20.821 10.665 -10.731 1.00 95.50 120 TRP A C 1
ATOM 916 O O . TRP A 1 120 ? 21.870 10.068 -10.455 1.00 95.50 120 TRP A O 1
ATOM 926 N N . PRO A 1 121 ? 20.680 11.295 -11.918 1.00 95.69 121 PRO A N 1
ATOM 927 C CA . PRO A 1 121 ? 21.715 11.245 -12.956 1.00 95.69 121 PRO A CA 1
ATOM 928 C C . PRO A 1 121 ? 23.084 11.786 -12.530 1.00 95.69 121 PRO A C 1
ATOM 930 O O . PRO A 1 121 ? 24.097 11.392 -13.103 1.00 95.69 121 PRO A O 1
ATOM 933 N N . GLN A 1 122 ? 23.121 12.698 -11.554 1.00 95.38 122 GLN A N 1
ATOM 934 C CA . GLN A 1 122 ? 24.356 13.315 -11.060 1.00 95.38 122 GLN A CA 1
ATOM 935 C C . GLN A 1 122 ? 25.025 12.484 -9.961 1.00 95.38 122 GLN A C 1
ATOM 937 O O . GLN A 1 122 ? 26.228 12.603 -9.741 1.00 95.38 122 GLN A O 1
ATOM 942 N N . VAL A 1 123 ? 24.250 11.650 -9.264 1.00 95.69 123 VAL A N 1
ATOM 943 C CA . VAL A 1 123 ? 24.716 10.892 -8.098 1.00 95.69 123 VAL A CA 1
ATOM 944 C C . VAL A 1 123 ? 25.097 9.463 -8.470 1.00 95.69 123 VAL A C 1
ATOM 946 O O . VAL A 1 123 ? 26.134 8.973 -8.028 1.00 95.69 123 VAL A O 1
ATOM 949 N N . ASN A 1 124 ? 24.259 8.776 -9.250 1.00 95.06 124 ASN A N 1
ATOM 950 C CA . ASN A 1 124 ? 24.446 7.355 -9.547 1.00 95.06 124 ASN A CA 1
ATOM 951 C C . ASN A 1 124 ? 23.830 6.948 -10.902 1.00 95.06 124 ASN A C 1
ATOM 953 O O . ASN A 1 124 ? 22.849 6.191 -10.931 1.00 95.06 124 ASN A O 1
ATOM 957 N N . PRO A 1 125 ? 24.371 7.447 -12.029 1.00 95.19 125 PRO A N 1
ATOM 958 C CA . PRO A 1 125 ? 23.961 6.984 -13.350 1.00 95.19 125 PRO A CA 1
ATOM 959 C C . PRO A 1 125 ? 24.335 5.508 -13.544 1.00 95.19 125 PRO A C 1
ATOM 961 O O . PRO A 1 125 ? 25.294 5.011 -12.952 1.00 95.19 125 PRO A O 1
ATOM 964 N N . SER A 1 126 ? 23.592 4.792 -14.387 1.00 95.56 126 SER A N 1
ATOM 965 C CA . SER A 1 126 ? 23.747 3.342 -14.573 1.00 95.56 126 SER A CA 1
ATOM 966 C C . SER A 1 126 ? 24.000 2.964 -16.040 1.00 95.56 126 SER A C 1
ATOM 968 O O . SER A 1 126 ? 23.180 2.272 -16.648 1.00 95.56 126 SER A O 1
ATOM 970 N N . PRO A 1 127 ? 25.156 3.341 -16.626 1.00 94.69 127 PRO A N 1
ATOM 971 C CA . PRO A 1 127 ? 25.410 3.177 -18.060 1.00 94.69 127 PRO A CA 1
ATOM 972 C C . PRO A 1 127 ? 25.403 1.714 -18.527 1.00 94.69 127 PRO A C 1
ATOM 974 O O . PRO A 1 127 ? 25.022 1.441 -19.661 1.00 94.69 127 PRO A O 1
ATOM 977 N N . VAL A 1 128 ? 25.772 0.764 -17.659 1.00 96.00 128 VAL A N 1
ATOM 978 C CA . VAL A 1 128 ? 25.721 -0.680 -17.966 1.00 96.00 128 VAL A CA 1
ATOM 979 C C . VAL A 1 128 ? 24.279 -1.189 -18.050 1.00 96.00 128 VAL A C 1
ATOM 981 O O . VAL A 1 128 ? 23.969 -2.014 -18.899 1.00 96.00 128 VAL A O 1
ATOM 984 N N . LEU A 1 129 ? 23.373 -0.683 -17.206 1.00 94.88 129 LEU A N 1
ATOM 985 C CA . LEU A 1 129 ? 21.950 -1.015 -17.317 1.00 94.88 129 LEU A CA 1
ATOM 986 C C . LEU A 1 129 ? 21.360 -0.361 -18.571 1.00 94.88 129 LEU A C 1
ATOM 988 O O . LEU A 1 129 ? 20.673 -1.017 -19.349 1.00 94.88 129 LEU A O 1
ATOM 992 N N . SER A 1 130 ? 21.709 0.902 -18.816 1.00 96.56 130 SER A N 1
ATOM 993 C CA . SER A 1 130 ? 21.333 1.633 -20.028 1.00 96.56 130 SER A CA 1
ATOM 994 C C . SER A 1 130 ? 21.772 0.919 -21.306 1.00 96.56 130 SER A C 1
ATOM 996 O O . SER A 1 130 ? 21.038 0.947 -22.289 1.00 96.56 130 SER A O 1
ATOM 998 N N . SER A 1 131 ? 22.905 0.205 -21.296 1.00 94.94 131 SER A N 1
ATOM 999 C CA . SER A 1 131 ? 23.358 -0.560 -22.462 1.00 94.94 131 SER A CA 1
ATOM 1000 C C . SER A 1 131 ? 22.560 -1.841 -22.740 1.00 94.94 131 SER A C 1
ATOM 1002 O O . SER A 1 131 ? 22.897 -2.573 -23.666 1.00 94.94 131 SER A O 1
ATOM 1004 N N . THR A 1 132 ? 21.532 -2.138 -21.945 1.00 94.62 132 THR A N 1
ATOM 1005 C CA . THR A 1 132 ? 20.590 -3.250 -22.177 1.00 94.62 132 THR A CA 1
ATOM 1006 C C . THR A 1 132 ? 19.208 -2.773 -22.629 1.00 94.62 132 THR A C 1
ATOM 1008 O O . THR A 1 132 ? 18.305 -3.587 -22.793 1.00 94.62 132 THR A O 1
ATOM 1011 N N . MET A 1 133 ? 19.042 -1.459 -22.827 1.00 95.31 133 MET A N 1
ATOM 1012 C CA . MET A 1 133 ? 17.770 -0.812 -23.142 1.00 95.31 133 MET A CA 1
ATOM 1013 C C . MET A 1 133 ? 17.898 -0.058 -24.473 1.00 95.31 133 MET A C 1
ATOM 1015 O O . MET A 1 133 ? 18.595 0.957 -24.551 1.00 95.31 133 MET A O 1
ATOM 1019 N N . ASP A 1 134 ? 17.213 -0.509 -25.526 1.00 95.44 134 ASP A N 1
ATOM 1020 C CA . ASP A 1 134 ? 17.350 0.068 -26.877 1.00 95.44 134 ASP A CA 1
ATOM 1021 C C . ASP A 1 134 ? 17.031 1.571 -26.919 1.00 95.44 134 ASP A C 1
ATOM 1023 O O . ASP A 1 134 ? 17.722 2.364 -27.568 1.00 95.44 134 ASP A O 1
ATOM 1027 N N . SER A 1 135 ? 16.012 1.993 -26.167 1.00 96.62 135 SER A N 1
ATOM 1028 C CA . SER A 1 135 ? 15.594 3.393 -26.099 1.00 96.62 135 SER A CA 1
ATOM 1029 C C . SER A 1 135 ? 16.664 4.295 -25.471 1.00 96.62 135 SER A C 1
ATOM 1031 O O . SER A 1 135 ? 16.780 5.457 -25.862 1.00 96.62 135 SER A O 1
ATOM 1033 N N . CYS A 1 136 ? 17.478 3.779 -24.542 1.00 97.44 136 CYS A N 1
ATOM 1034 C CA . CYS A 1 136 ? 18.567 4.535 -23.922 1.00 97.44 136 CYS A CA 1
ATOM 1035 C C . CYS A 1 136 ? 19.646 4.884 -24.947 1.00 97.44 136 CYS A C 1
ATOM 1037 O O . CYS A 1 136 ? 20.090 6.034 -25.003 1.00 97.44 136 CYS A O 1
ATOM 1039 N N . PHE A 1 137 ? 20.021 3.928 -25.804 1.00 95.00 137 PHE A N 1
ATOM 1040 C CA . PHE A 1 137 ? 20.945 4.182 -26.910 1.00 95.00 137 PHE A CA 1
ATOM 1041 C C . PHE A 1 137 ? 20.362 5.159 -27.923 1.00 95.00 137 PHE A C 1
ATOM 1043 O O . PHE A 1 137 ? 21.022 6.138 -28.269 1.00 95.00 137 PHE A O 1
ATOM 1050 N N . ALA A 1 138 ? 19.121 4.930 -28.363 1.00 96.62 138 ALA A N 1
ATOM 1051 C CA . ALA A 1 138 ? 18.465 5.779 -29.354 1.00 96.62 138 ALA A CA 1
ATOM 1052 C C . ALA A 1 138 ? 18.340 7.238 -28.882 1.00 96.62 138 ALA A C 1
ATOM 1054 O O . ALA A 1 138 ? 18.522 8.167 -29.669 1.00 96.62 138 ALA A O 1
ATOM 1055 N N . LYS A 1 139 ? 18.064 7.447 -27.588 1.00 96.31 139 LYS A N 1
ATOM 1056 C CA . LYS A 1 139 ? 17.939 8.777 -26.972 1.00 96.31 139 LYS A CA 1
ATOM 1057 C C . LYS A 1 139 ? 19.287 9.363 -26.531 1.00 96.31 139 LYS A C 1
ATOM 1059 O O . LYS A 1 139 ? 19.341 10.551 -26.219 1.00 96.31 139 LYS A O 1
ATOM 1064 N N . GLY A 1 140 ? 20.353 8.559 -26.465 1.00 95.62 140 GLY A N 1
ATOM 1065 C CA . GLY A 1 140 ? 21.638 8.952 -25.879 1.00 95.62 140 GLY A CA 1
ATOM 1066 C C . GLY A 1 140 ? 21.521 9.337 -24.400 1.00 95.62 140 GLY A C 1
ATOM 1067 O O . GLY A 1 140 ? 22.180 10.277 -23.955 1.00 95.62 140 GLY A O 1
ATOM 1068 N N . ARG A 1 141 ? 20.630 8.672 -23.653 1.00 96.19 141 ARG A N 1
ATOM 1069 C CA . ARG A 1 141 ? 20.296 9.001 -22.257 1.00 96.19 141 ARG A CA 1
ATOM 1070 C C . ARG A 1 141 ? 20.370 7.776 -21.362 1.00 96.19 141 ARG A C 1
ATOM 1072 O O . ARG A 1 141 ? 19.900 6.701 -21.723 1.00 96.19 141 ARG A O 1
ATOM 1079 N N . ASP A 1 142 ? 20.907 7.976 -20.164 1.00 97.25 142 ASP A N 1
ATOM 1080 C CA . ASP A 1 142 ? 20.920 6.958 -19.117 1.00 97.25 142 ASP A CA 1
ATOM 1081 C C . ASP A 1 142 ? 19.500 6.654 -18.606 1.00 97.25 142 ASP A C 1
ATOM 1083 O O . ASP A 1 142 ? 18.618 7.516 -18.654 1.00 97.25 142 ASP A O 1
ATOM 1087 N N . VAL A 1 143 ? 19.271 5.456 -18.066 1.00 95.75 143 VAL A N 1
ATOM 1088 C CA . VAL A 1 143 ? 18.006 5.091 -17.407 1.00 95.75 143 VAL A CA 1
ATOM 1089 C C . VAL A 1 143 ? 17.636 6.056 -16.271 1.00 95.75 143 VAL A C 1
ATOM 1091 O O . VAL A 1 143 ? 16.464 6.409 -16.132 1.00 95.75 143 VAL A O 1
ATOM 1094 N N . SER A 1 144 ? 18.619 6.561 -15.513 1.00 94.94 144 SER A N 1
ATOM 1095 C CA . SER A 1 144 ? 18.394 7.580 -14.473 1.00 94.94 144 SER A CA 1
ATOM 1096 C C . SER A 1 144 ? 17.955 8.927 -15.060 1.00 94.94 144 SER A C 1
ATOM 1098 O O . SER A 1 144 ? 17.223 9.672 -14.415 1.00 94.94 144 SER A O 1
ATOM 1100 N N . ALA A 1 145 ? 18.339 9.220 -16.307 1.00 95.00 145 ALA A N 1
ATOM 1101 C CA . ALA A 1 145 ? 18.042 10.450 -17.039 1.00 95.00 145 ALA A CA 1
ATOM 1102 C C . ALA A 1 145 ? 16.890 10.272 -18.049 1.00 95.00 145 ALA A C 1
ATOM 1104 O O . ALA A 1 145 ? 16.898 10.877 -19.125 1.00 95.00 145 ALA A O 1
ATOM 1105 N N . ALA A 1 146 ? 15.905 9.432 -17.707 1.00 94.88 146 ALA A N 1
ATOM 1106 C CA . ALA A 1 146 ? 14.718 9.165 -18.524 1.00 94.88 146 ALA A CA 1
ATOM 1107 C C . ALA A 1 146 ? 15.030 8.603 -19.930 1.00 94.88 146 ALA A C 1
ATOM 1109 O O . ALA A 1 146 ? 14.440 9.016 -20.932 1.00 94.88 146 ALA A O 1
ATOM 1110 N N . GLY A 1 147 ? 15.990 7.676 -20.024 1.00 96.56 147 GLY A N 1
ATOM 1111 C CA . GLY A 1 147 ? 16.339 7.001 -21.278 1.00 96.56 147 GLY A CA 1
ATOM 1112 C C . GLY A 1 147 ? 15.431 5.825 -21.666 1.00 96.56 147 GLY A C 1
ATOM 1113 O O . GLY A 1 147 ? 15.362 5.482 -22.846 1.00 96.56 147 GLY A O 1
ATOM 1114 N N . THR A 1 148 ? 14.719 5.205 -20.721 1.00 96.44 148 THR A N 1
ATOM 1115 C CA . THR A 1 148 ? 13.855 4.044 -21.004 1.00 96.44 148 THR A CA 1
ATOM 1116 C C . THR A 1 148 ? 12.606 4.420 -21.808 1.00 96.44 148 THR A C 1
ATOM 1118 O O . THR A 1 148 ? 12.293 5.602 -21.980 1.00 96.44 148 THR A O 1
ATOM 1121 N N . GLU A 1 149 ? 11.919 3.426 -22.369 1.00 95.88 149 GLU A N 1
ATOM 1122 C CA . GLU A 1 149 ? 10.652 3.633 -23.079 1.00 95.88 149 GLU A CA 1
ATOM 1123 C C . GLU A 1 149 ? 9.519 3.871 -22.086 1.00 95.88 149 GLU A C 1
ATOM 1125 O O . GLU A 1 149 ? 8.785 4.850 -22.192 1.00 95.88 149 GLU A O 1
ATOM 1130 N N . TYR A 1 150 ? 9.466 3.033 -21.051 1.00 95.50 150 TYR A N 1
ATOM 1131 C CA . TYR A 1 150 ? 8.558 3.183 -19.924 1.00 95.50 150 TYR A CA 1
ATOM 1132 C C . TYR A 1 150 ? 9.353 3.492 -18.650 1.00 95.50 150 TYR A C 1
ATOM 1134 O O . TYR A 1 150 ? 10.453 2.973 -18.436 1.00 95.50 150 TYR A O 1
ATOM 1142 N N . GLY A 1 151 ? 8.811 4.348 -17.786 1.00 94.12 151 GLY A N 1
ATOM 1143 C CA . GLY A 1 151 ? 9.459 4.728 -16.531 1.00 94.12 151 GLY A CA 1
ATOM 1144 C C . GLY A 1 151 ? 8.440 4.926 -15.423 1.00 94.12 151 GLY A C 1
ATOM 1145 O O . GLY A 1 151 ? 7.679 5.892 -15.444 1.00 94.12 151 GLY A O 1
ATOM 1146 N N . THR A 1 152 ? 8.438 4.036 -14.436 1.00 94.88 152 THR A N 1
ATOM 1147 C CA . THR A 1 152 ? 7.501 4.101 -13.308 1.00 94.88 152 THR A CA 1
ATOM 1148 C C . THR A 1 152 ? 8.222 4.400 -12.000 1.00 94.88 152 THR A C 1
ATOM 1150 O O . THR A 1 152 ? 9.383 4.022 -11.805 1.00 94.88 152 THR A O 1
ATOM 1153 N N . SER A 1 153 ? 7.530 5.112 -11.111 1.00 96.38 153 SER A N 1
ATOM 1154 C CA . SER A 1 153 ? 7.978 5.411 -9.745 1.00 96.38 153 SER A CA 1
ATOM 1155 C C . SER A 1 153 ? 6.973 4.817 -8.767 1.00 96.38 153 SER A C 1
ATOM 1157 O O . SER A 1 153 ? 5.849 5.294 -8.623 1.00 96.38 153 SER A O 1
ATOM 1159 N N . GLY A 1 154 ? 7.345 3.716 -8.140 1.00 95.56 154 GLY A N 1
ATOM 1160 C CA . GLY A 1 154 ? 6.465 2.939 -7.286 1.00 95.56 154 GLY A CA 1
ATOM 1161 C C . GLY A 1 154 ? 6.335 3.537 -5.889 1.00 95.56 154 GLY A C 1
ATOM 1162 O O . GLY A 1 154 ? 7.322 3.975 -5.293 1.00 95.56 154 GLY A O 1
ATOM 1163 N N . ILE A 1 155 ? 5.117 3.532 -5.355 1.00 97.31 155 ILE A N 1
ATOM 1164 C CA . ILE A 1 155 ? 4.845 3.822 -3.946 1.00 97.31 155 ILE A CA 1
ATOM 1165 C C . ILE A 1 155 ? 4.325 2.555 -3.291 1.00 97.31 155 ILE A C 1
ATOM 1167 O O . ILE A 1 155 ? 3.227 2.089 -3.602 1.00 97.31 155 ILE A O 1
ATOM 1171 N N . MET A 1 156 ? 5.101 2.025 -2.351 1.00 96.44 156 MET A N 1
ATOM 1172 C CA . MET A 1 156 ? 4.670 0.912 -1.518 1.00 96.44 156 MET A CA 1
ATOM 1173 C C . MET A 1 156 ? 3.678 1.417 -0.469 1.00 96.44 156 MET A C 1
ATOM 1175 O O . MET A 1 156 ? 4.025 2.228 0.385 1.00 96.44 156 MET A O 1
ATOM 1179 N N . CYS A 1 157 ? 2.460 0.900 -0.492 1.00 97.44 157 CYS A N 1
ATOM 1180 C CA . CYS A 1 157 ? 1.397 1.176 0.459 1.00 97.44 157 CYS A CA 1
ATOM 1181 C C . CYS A 1 157 ? 1.185 -0.041 1.369 1.00 97.44 157 CYS A C 1
ATOM 1183 O O . CYS A 1 157 ? 0.612 -1.056 0.971 1.00 97.44 157 CYS A O 1
ATOM 1185 N N . ALA A 1 158 ? 1.647 0.070 2.613 1.00 97.44 158 ALA A N 1
ATOM 1186 C CA . ALA A 1 158 ? 1.628 -1.008 3.592 1.00 97.44 158 ALA A CA 1
ATOM 1187 C C . ALA A 1 158 ? 0.452 -0.889 4.575 1.00 97.44 158 ALA A C 1
ATOM 1189 O O . ALA A 1 158 ? 0.127 0.204 5.042 1.00 97.44 158 ALA A O 1
ATOM 1190 N N . GLY A 1 159 ? -0.114 -2.034 4.975 1.00 97.25 159 GLY A N 1
ATOM 1191 C CA . GLY A 1 159 ? -1.027 -2.116 6.120 1.00 97.25 159 GLY A CA 1
ATOM 1192 C C . GLY A 1 159 ? -2.521 -2.028 5.807 1.00 97.25 159 GLY A C 1
ATOM 1193 O O . GLY A 1 159 ? -3.294 -1.717 6.711 1.00 97.25 159 GLY A O 1
ATOM 1194 N N . ILE A 1 160 ? -2.948 -2.288 4.565 1.00 97.88 160 ILE A N 1
ATOM 1195 C CA . ILE A 1 160 ? -4.357 -2.132 4.161 1.00 97.88 160 ILE A CA 1
ATOM 1196 C C . ILE A 1 160 ? -5.336 -2.979 4.992 1.00 97.88 160 ILE A C 1
ATOM 1198 O O . ILE A 1 160 ? -6.401 -2.484 5.349 1.00 97.88 160 ILE A O 1
ATOM 1202 N N . GLY A 1 161 ? -4.965 -4.204 5.379 1.00 96.88 161 GLY A N 1
ATOM 1203 C CA . GLY A 1 161 ? -5.792 -5.048 6.246 1.00 96.88 161 GLY A CA 1
ATOM 1204 C C . GLY A 1 161 ? -5.981 -4.436 7.636 1.00 96.88 161 GLY A C 1
ATOM 1205 O O . GLY A 1 161 ? -7.103 -4.319 8.115 1.00 96.88 161 GLY A O 1
ATOM 1206 N N . THR A 1 162 ? -4.903 -3.937 8.254 1.00 98.00 162 THR A N 1
ATOM 1207 C CA . THR A 1 162 ? -4.980 -3.225 9.547 1.00 98.00 162 THR A CA 1
ATOM 1208 C C . THR A 1 162 ? -5.810 -1.943 9.450 1.00 98.00 162 THR A C 1
ATOM 1210 O O . THR A 1 162 ? -6.495 -1.573 10.407 1.00 98.00 162 THR A O 1
ATOM 1213 N N . VAL A 1 163 ? -5.767 -1.247 8.309 1.00 98.56 163 VAL A N 1
ATOM 1214 C CA . VAL A 1 163 ? -6.601 -0.063 8.059 1.00 98.56 163 VAL A CA 1
ATOM 1215 C C . VAL A 1 163 ? -8.079 -0.439 7.979 1.00 98.56 163 VAL A C 1
ATOM 1217 O O . VAL A 1 163 ? -8.887 0.171 8.680 1.00 98.56 163 VAL A O 1
ATOM 1220 N N . ALA A 1 164 ? -8.423 -1.443 7.172 1.00 98.25 164 ALA A N 1
ATOM 1221 C CA . ALA A 1 164 ? -9.796 -1.908 7.004 1.00 98.25 164 ALA A CA 1
ATOM 1222 C C . ALA A 1 164 ? -10.392 -2.390 8.334 1.00 98.25 16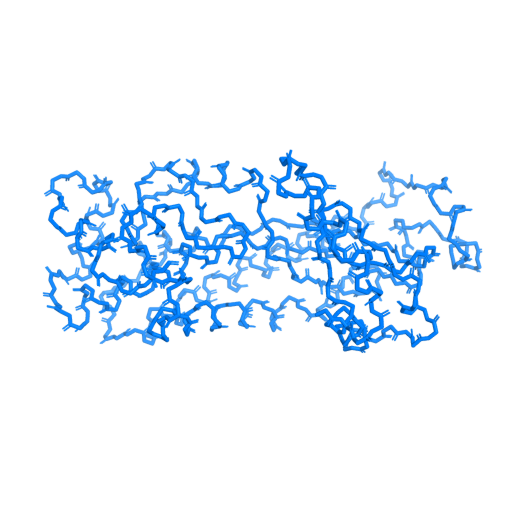4 ALA A C 1
ATOM 1224 O O . ALA A 1 164 ? -11.450 -1.909 8.742 1.00 98.25 164 ALA A O 1
ATOM 1225 N N . ASP A 1 165 ? -9.656 -3.227 9.069 1.00 98.00 165 ASP A N 1
ATOM 1226 C CA . ASP A 1 165 ? -10.068 -3.715 10.388 1.00 98.00 165 ASP A CA 1
ATOM 1227 C C . ASP A 1 165 ? -10.202 -2.579 11.407 1.00 98.00 165 ASP A C 1
ATOM 1229 O O . ASP A 1 165 ? -11.078 -2.614 12.269 1.00 98.00 165 ASP A O 1
ATOM 1233 N N . SER A 1 166 ? -9.346 -1.554 11.327 1.00 98.56 166 SER A N 1
ATOM 1234 C CA . SER A 1 166 ? -9.439 -0.388 12.210 1.00 98.56 166 SER A CA 1
ATOM 1235 C C . SER A 1 166 ? -10.705 0.423 11.955 1.00 98.56 166 SER A C 1
ATOM 1237 O O . SER A 1 166 ? -11.326 0.868 12.916 1.00 98.56 166 SER A O 1
ATOM 1239 N N . LEU A 1 167 ? -11.080 0.639 10.690 1.00 98.81 167 LEU A N 1
ATOM 1240 C CA . LEU A 1 167 ? -12.301 1.373 10.335 1.00 98.81 167 LEU A CA 1
ATOM 1241 C C . LEU A 1 167 ? -13.545 0.575 10.723 1.00 98.81 167 LEU A C 1
ATOM 1243 O O . LEU A 1 167 ? -14.435 1.125 11.369 1.00 98.81 167 LEU A O 1
ATOM 1247 N N . ALA A 1 168 ? -13.558 -0.726 10.429 1.00 98.44 168 ALA A N 1
ATOM 1248 C CA . ALA A 1 168 ? -14.632 -1.626 10.835 1.00 98.44 168 ALA A CA 1
ATOM 1249 C C . ALA A 1 168 ? -14.790 -1.691 12.363 1.00 98.44 168 ALA A C 1
ATOM 1251 O O . ALA A 1 168 ? -15.908 -1.683 12.875 1.00 98.44 168 ALA A O 1
ATOM 1252 N N . ALA A 1 169 ? -13.684 -1.698 13.113 1.00 98.38 169 ALA A N 1
ATOM 1253 C CA . ALA A 1 169 ? -13.730 -1.676 14.571 1.00 98.38 169 ALA A CA 1
ATOM 1254 C C . ALA A 1 169 ? -14.251 -0.345 15.129 1.00 98.38 169 ALA A C 1
ATOM 1256 O O . ALA A 1 169 ? -15.009 -0.365 16.094 1.00 98.38 169 ALA A O 1
ATOM 1257 N N . ILE A 1 170 ? -13.894 0.802 14.537 1.00 98.81 170 ILE A N 1
ATOM 1258 C CA . ILE A 1 170 ? -14.468 2.097 14.947 1.00 98.81 170 ILE A CA 1
ATOM 1259 C C . ILE A 1 170 ? -15.983 2.084 14.739 1.00 98.81 170 ILE A C 1
ATOM 1261 O O . ILE A 1 170 ? -16.717 2.416 15.669 1.00 98.81 170 ILE A O 1
ATOM 1265 N N . GLU A 1 171 ? -16.441 1.676 13.553 1.00 98.75 171 GLU A N 1
ATOM 1266 C CA . GLU A 1 171 ? -17.869 1.594 13.239 1.00 98.75 171 GLU A CA 1
ATOM 1267 C C . GLU A 1 171 ? -18.607 0.721 14.249 1.00 98.75 171 GLU A C 1
ATOM 1269 O O . GLU A 1 171 ? -19.548 1.168 14.907 1.00 98.75 171 GLU A O 1
ATOM 1274 N N . TYR A 1 172 ? -18.096 -0.491 14.451 1.00 98.62 172 TYR A N 1
ATOM 1275 C CA . TYR A 1 172 ? -18.706 -1.469 15.331 1.00 98.62 172 TYR A CA 1
ATOM 1276 C C . TYR A 1 172 ? -18.748 -1.001 16.794 1.00 98.62 172 TYR A C 1
ATOM 1278 O O . TYR A 1 172 ? -19.791 -1.075 17.442 1.00 98.62 172 TYR A O 1
ATOM 1286 N N . LEU A 1 173 ? -17.622 -0.528 17.339 1.00 98.69 173 LEU A N 1
ATOM 1287 C CA . LEU A 1 173 ? -17.497 -0.219 18.767 1.00 98.69 173 LEU A CA 1
ATOM 1288 C C . LEU A 1 173 ? -18.162 1.106 19.144 1.00 98.69 173 LEU A C 1
ATOM 1290 O O . LEU A 1 173 ? -18.803 1.177 20.192 1.00 98.69 173 LEU A O 1
ATOM 1294 N N . VAL A 1 174 ? -18.003 2.142 18.317 1.00 98.62 174 VAL A N 1
ATOM 1295 C CA . VAL A 1 174 ? -18.408 3.514 18.663 1.00 98.62 174 VAL A CA 1
ATOM 1296 C C . VAL A 1 174 ? -19.811 3.830 18.160 1.00 98.62 174 VAL A C 1
ATOM 1298 O O . VAL A 1 174 ? -20.593 4.446 18.883 1.00 98.62 174 VAL A O 1
ATOM 1301 N N . PHE A 1 175 ? -20.149 3.409 16.940 1.00 98.44 175 PHE A N 1
ATOM 1302 C CA . PHE A 1 175 ? -21.376 3.847 16.275 1.00 98.44 175 PHE A CA 1
ATOM 1303 C C . PHE A 1 175 ? -22.493 2.803 16.338 1.00 98.44 175 PHE A C 1
ATOM 1305 O O . PHE A 1 175 ? -23.605 3.141 16.754 1.00 98.44 175 PHE A O 1
ATOM 1312 N N . ASP A 1 176 ? -22.193 1.546 16.007 1.00 98.12 176 ASP A N 1
ATOM 1313 C CA . ASP A 1 176 ? -23.195 0.478 15.951 1.00 98.12 176 ASP A CA 1
ATOM 1314 C C . ASP A 1 176 ? -23.567 -0.022 17.349 1.00 98.12 176 ASP A C 1
ATOM 1316 O O . ASP A 1 176 ? -24.720 0.073 17.771 1.00 98.12 176 ASP A O 1
ATOM 1320 N N . GLN A 1 177 ? -22.586 -0.564 18.078 1.00 98.19 177 GLN A N 1
ATOM 1321 C CA . GLN A 1 177 ? -22.808 -1.184 19.387 1.00 98.19 177 GLN A CA 1
ATOM 1322 C C . GLN A 1 177 ? -22.686 -0.193 20.546 1.00 98.19 177 GLN A C 1
ATOM 1324 O O . GLN A 1 177 ? -23.161 -0.485 21.642 1.00 98.19 177 GLN A O 1
ATOM 1329 N N . LYS A 1 178 ? -22.059 0.970 20.314 1.00 98.12 178 LYS A N 1
ATOM 1330 C CA . LYS A 1 178 ? -21.870 2.042 21.309 1.00 98.12 178 LYS A CA 1
ATOM 1331 C C . LYS A 1 178 ? -21.267 1.534 22.625 1.00 98.12 178 LYS A C 1
ATOM 1333 O O . LYS A 1 178 ? -21.684 1.930 23.711 1.00 98.12 178 LYS A O 1
ATOM 1338 N N . LEU A 1 179 ? -20.292 0.633 22.517 1.00 98.44 179 LEU A N 1
ATOM 1339 C CA . LEU A 1 179 ? -19.588 0.026 23.651 1.00 98.44 179 LEU A CA 1
ATOM 1340 C C . LEU A 1 179 ? -18.574 0.981 24.278 1.00 98.44 179 LEU A C 1
ATOM 1342 O O . LEU A 1 179 ? -18.180 0.797 25.426 1.00 98.44 179 LEU A O 1
ATOM 1346 N N . CYS A 1 180 ? -18.142 1.987 23.522 1.00 98.62 180 CYS A N 1
ATOM 1347 C CA . CYS A 1 180 ? -17.344 3.093 24.016 1.00 98.62 180 CYS A CA 1
ATOM 1348 C C . CYS A 1 180 ? -17.624 4.360 23.203 1.00 98.62 180 CYS A C 1
ATOM 1350 O O . CYS A 1 180 ? -18.048 4.314 22.047 1.00 98.62 180 CYS A O 1
ATOM 1352 N N . SER A 1 181 ? -17.367 5.510 23.806 1.00 98.56 181 SER A N 1
ATOM 1353 C CA . SER A 1 181 ? -17.281 6.792 23.114 1.00 98.56 181 SER A CA 1
ATOM 1354 C C . SER A 1 181 ? -15.964 6.923 22.342 1.00 98.56 181 SER A C 1
ATOM 1356 O O . SER A 1 181 ? -14.981 6.226 22.606 1.00 98.56 181 SER A O 1
ATOM 1358 N N . TRP A 1 182 ? -15.910 7.885 21.417 1.00 98.31 182 TRP A N 1
ATOM 1359 C CA . TRP A 1 182 ? -14.679 8.237 20.700 1.00 98.31 182 TRP A CA 1
ATOM 1360 C C . TRP A 1 182 ? -13.516 8.565 21.652 1.00 98.31 182 TRP A C 1
ATOM 1362 O O . TRP A 1 182 ? -12.380 8.140 21.431 1.00 98.31 182 TRP A O 1
ATOM 1372 N N . ASP A 1 183 ? -13.804 9.275 22.746 1.00 98.31 183 ASP A N 1
ATOM 1373 C CA . ASP A 1 183 ? -12.804 9.659 23.742 1.00 98.31 183 ASP A CA 1
ATOM 1374 C C . ASP A 1 183 ? -12.328 8.465 24.581 1.00 98.31 183 ASP A C 1
ATOM 1376 O O . ASP A 1 183 ? -11.141 8.378 24.898 1.00 98.31 183 ASP A O 1
ATOM 1380 N N . GLU A 1 184 ? -13.217 7.527 24.911 1.00 98.56 184 GLU A N 1
ATOM 1381 C CA . GLU A 1 184 ? -12.855 6.281 25.598 1.00 98.56 184 GLU A CA 1
ATOM 1382 C C . GLU A 1 184 ? -12.018 5.367 24.704 1.00 98.56 184 GLU A C 1
ATOM 1384 O O . GLU A 1 184 ? -11.001 4.851 25.165 1.00 98.56 184 GLU A O 1
ATOM 1389 N N . LEU A 1 185 ? -12.363 5.231 23.417 1.00 98.56 185 LEU A N 1
ATOM 1390 C CA . LEU A 1 185 ? -11.521 4.516 22.456 1.00 98.56 185 LEU A CA 1
ATOM 1391 C C . LEU A 1 185 ? -10.141 5.174 22.346 1.00 98.56 185 LEU A C 1
ATOM 1393 O O . LEU A 1 185 ? -9.127 4.481 22.383 1.00 98.56 185 LEU A O 1
ATOM 1397 N N . ARG A 1 186 ? -10.075 6.510 22.265 1.00 98.19 186 ARG A N 1
ATOM 1398 C CA . ARG A 1 186 ? -8.799 7.240 22.235 1.00 98.19 186 ARG A CA 1
ATOM 1399 C C . ARG A 1 186 ? -7.945 6.936 23.469 1.00 98.19 186 ARG A C 1
ATOM 1401 O O . ARG A 1 186 ? -6.760 6.652 23.311 1.00 98.19 186 ARG A O 1
ATOM 1408 N N . ARG A 1 187 ? -8.537 6.963 24.668 1.00 98.44 187 ARG A N 1
ATOM 1409 C CA . ARG A 1 187 ? -7.845 6.612 25.923 1.00 98.44 187 ARG A CA 1
ATOM 1410 C C . ARG A 1 187 ? -7.363 5.163 25.906 1.00 98.44 187 ARG A C 1
ATOM 1412 O O . ARG A 1 187 ? -6.191 4.924 26.161 1.00 98.44 187 ARG A O 1
ATOM 1419 N N . ALA A 1 188 ? -8.209 4.219 25.493 1.00 98.56 188 ALA A N 1
ATOM 1420 C CA . ALA A 1 188 ? -7.830 2.811 25.395 1.00 98.56 188 ALA A CA 1
ATOM 1421 C C . ALA A 1 188 ? -6.617 2.587 24.474 1.00 98.56 188 ALA A C 1
ATOM 1423 O O . ALA A 1 188 ? -5.746 1.778 24.786 1.00 98.56 188 ALA A O 1
ATOM 1424 N N . LEU A 1 189 ? -6.514 3.328 23.366 1.00 98.38 189 LEU A N 1
ATOM 1425 C CA . LEU A 1 189 ? -5.355 3.266 22.468 1.00 98.38 189 LEU A CA 1
ATOM 1426 C C . LEU A 1 189 ? -4.097 3.900 23.080 1.00 98.38 189 LEU A C 1
ATOM 1428 O O . LEU A 1 189 ? -3.007 3.350 22.916 1.00 98.38 189 LEU A O 1
ATOM 1432 N N . GLN A 1 190 ? -4.238 5.028 23.785 1.00 98.12 190 GLN A N 1
ATOM 1433 C CA . GLN A 1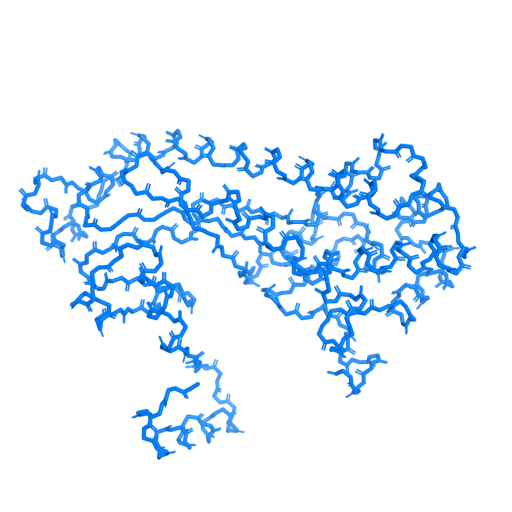 190 ? -3.138 5.686 24.508 1.00 98.12 190 GLN A CA 1
ATOM 1434 C C . GLN A 1 190 ? -2.571 4.784 25.611 1.00 98.12 190 GLN A C 1
ATOM 1436 O O . GLN A 1 190 ? -1.354 4.690 25.759 1.00 98.12 190 GLN A O 1
ATOM 1441 N N . ASP A 1 191 ? -3.443 4.045 26.296 1.00 98.44 191 ASP A N 1
ATOM 1442 C CA . ASP A 1 191 ? -3.082 3.054 27.312 1.00 98.44 191 ASP A CA 1
ATOM 1443 C C . ASP A 1 191 ? -2.557 1.741 26.700 1.00 98.44 191 ASP A C 1
ATOM 1445 O O . ASP A 1 191 ? -2.326 0.764 27.411 1.00 98.44 191 ASP A O 1
ATOM 1449 N N . ASN A 1 192 ? -2.389 1.663 25.372 1.00 98.38 192 ASN A N 1
ATOM 1450 C CA . ASN A 1 192 ? -2.005 0.439 24.663 1.00 98.38 192 ASN A CA 1
ATOM 1451 C C . ASN A 1 192 ? -2.899 -0.767 25.034 1.00 98.38 192 ASN A C 1
ATOM 1453 O O . ASN A 1 192 ? -2.431 -1.899 25.208 1.00 98.38 192 ASN A O 1
ATOM 1457 N N . TRP A 1 193 ? -4.196 -0.499 25.192 1.00 98.31 193 TRP A N 1
ATOM 1458 C CA . TRP A 1 193 ? -5.239 -1.406 25.668 1.00 98.31 193 TRP A CA 1
ATOM 1459 C C . TRP A 1 193 ? -5.080 -1.933 27.106 1.00 98.31 193 TRP A C 1
ATOM 1461 O O . TRP A 1 193 ? -5.830 -2.823 27.513 1.00 98.31 193 TRP A O 1
ATOM 1471 N N . GLN A 1 194 ? -4.134 -1.424 27.896 1.00 98.38 194 GLN A N 1
ATOM 1472 C CA . GLN A 1 194 ? -3.956 -1.835 29.288 1.00 98.38 194 GLN A CA 1
ATOM 1473 C C . GLN A 1 194 ? -5.150 -1.386 30.141 1.00 98.38 194 GLN A C 1
ATOM 1475 O O . GLN A 1 194 ? -5.450 -0.202 30.213 1.00 98.38 194 GLN A O 1
ATOM 1480 N N . GLY A 1 195 ? -5.827 -2.334 30.797 1.00 98.19 195 GLY A N 1
ATOM 1481 C CA . GLY A 1 195 ? -7.038 -2.050 31.579 1.00 98.19 195 GLY A CA 1
ATOM 1482 C C . GLY A 1 195 ? -8.322 -1.955 30.746 1.00 98.19 195 GLY A C 1
ATOM 1483 O O . GLY A 1 195 ? -9.385 -1.717 31.308 1.00 98.19 195 GLY A O 1
ATOM 1484 N N . HIS A 1 196 ? -8.241 -2.197 29.431 1.00 98.25 196 HIS A N 1
ATOM 1485 C CA . HIS A 1 196 ? -9.367 -2.151 28.486 1.00 98.25 196 HIS A CA 1
ATOM 1486 C C . HIS A 1 196 ? -9.566 -3.503 27.779 1.00 98.25 196 HIS A C 1
ATOM 1488 O O . HIS A 1 196 ? -9.933 -3.560 26.604 1.00 98.25 196 HIS A O 1
ATOM 1494 N N . ASP A 1 197 ? -9.272 -4.610 28.472 1.00 97.25 197 ASP A N 1
ATOM 1495 C CA . ASP A 1 197 ? -9.183 -5.951 27.877 1.00 97.25 197 ASP A CA 1
ATOM 1496 C C . ASP A 1 197 ? -10.491 -6.424 27.229 1.00 97.25 197 ASP A C 1
ATOM 1498 O O . ASP A 1 197 ? -10.456 -7.023 26.154 1.00 97.25 197 ASP A O 1
ATOM 1502 N N . GLU A 1 198 ? -11.645 -6.129 27.832 1.00 97.62 198 GLU A N 1
ATOM 1503 C CA . GLU A 1 198 ? -12.954 -6.497 27.276 1.00 97.62 198 GLU A CA 1
ATOM 1504 C C . GLU A 1 198 ? -13.235 -5.773 25.952 1.00 97.62 198 GLU A C 1
ATOM 1506 O O . GLU A 1 198 ? -13.598 -6.404 24.952 1.00 97.62 198 GLU A O 1
ATOM 1511 N N . LEU A 1 199 ? -12.986 -4.460 25.911 1.00 98.25 199 LEU A N 1
ATOM 1512 C CA . LEU A 1 199 ? -13.149 -3.655 24.703 1.00 98.25 199 LEU A CA 1
ATOM 1513 C C . LEU A 1 199 ? -12.179 -4.118 23.607 1.00 98.25 199 LEU A C 1
ATOM 1515 O O . LEU A 1 199 ? -12.588 -4.321 22.462 1.00 98.25 199 LEU A O 1
ATOM 1519 N N . ARG A 1 200 ? -10.915 -4.388 23.964 1.00 97.50 200 ARG A N 1
ATOM 1520 C CA . ARG A 1 200 ? -9.908 -4.923 23.036 1.00 97.50 200 ARG A CA 1
ATOM 1521 C C . ARG A 1 200 ? -10.311 -6.283 22.473 1.00 97.50 200 ARG A C 1
ATOM 1523 O O . ARG A 1 200 ? -10.193 -6.514 21.272 1.00 97.50 200 ARG A O 1
ATOM 1530 N N . LEU A 1 201 ? -10.750 -7.213 23.322 1.00 95.50 201 LEU A N 1
ATOM 1531 C CA . LEU A 1 201 ? -11.178 -8.543 22.883 1.00 95.50 201 LEU A CA 1
ATOM 1532 C C . LEU A 1 201 ? -12.405 -8.456 21.977 1.00 95.50 201 LEU A C 1
ATOM 1534 O O . LEU A 1 201 ? -12.507 -9.221 21.018 1.00 95.50 201 LEU A O 1
ATOM 1538 N N . THR A 1 202 ? -13.293 -7.500 22.227 1.00 96.31 202 THR A N 1
ATOM 1539 C CA . THR A 1 202 ? -14.422 -7.224 21.339 1.00 96.31 202 THR A CA 1
ATOM 1540 C C . THR A 1 202 ? -13.943 -6.710 19.978 1.00 96.31 202 THR A C 1
ATOM 1542 O O . THR A 1 202 ? -14.349 -7.254 18.950 1.00 96.31 202 THR A O 1
ATOM 1545 N N . ALA A 1 203 ? -13.004 -5.760 19.951 1.00 96.31 203 ALA A N 1
ATOM 1546 C CA . ALA A 1 203 ? -12.377 -5.265 18.721 1.00 96.31 203 ALA A CA 1
ATOM 1547 C C . ALA A 1 203 ? -11.675 -6.375 17.914 1.00 96.31 203 ALA A C 1
ATOM 1549 O O . ALA A 1 203 ? -11.749 -6.416 16.687 1.00 96.31 203 ALA A O 1
ATOM 1550 N N . LEU A 1 204 ? -11.002 -7.301 18.605 1.00 93.38 204 LEU A N 1
ATOM 1551 C CA . LEU A 1 204 ? -10.269 -8.402 17.978 1.00 93.38 204 LEU A CA 1
ATOM 1552 C C . LEU A 1 204 ? -11.179 -9.505 17.439 1.00 93.38 204 LEU A C 1
ATOM 1554 O O . LEU A 1 204 ? -10.852 -10.099 16.417 1.00 93.38 204 LEU A O 1
ATOM 1558 N N . ARG A 1 205 ? -12.261 -9.835 18.155 1.00 91.00 205 ARG A N 1
ATOM 1559 C CA . ARG A 1 205 ? -13.013 -11.084 17.934 1.00 91.00 205 ARG A CA 1
ATOM 1560 C C . ARG A 1 205 ? -14.441 -10.901 17.434 1.00 91.00 205 ARG A C 1
ATOM 1562 O O . ARG A 1 205 ? -15.052 -11.884 17.028 1.00 91.00 205 ARG A O 1
ATOM 1569 N N . ARG A 1 206 ? -15.020 -9.708 17.578 1.00 93.19 206 ARG A N 1
ATOM 1570 C CA . ARG A 1 206 ? -16.443 -9.457 17.288 1.00 93.19 206 ARG A CA 1
ATOM 1571 C C . ARG A 1 206 ? -16.657 -8.414 16.203 1.00 93.19 206 ARG A C 1
ATOM 1573 O O . ARG A 1 206 ? -17.626 -8.536 15.464 1.00 93.19 206 ARG A O 1
ATOM 1580 N N . ALA A 1 207 ? -15.776 -7.419 16.108 1.00 95.25 207 ALA A N 1
ATOM 1581 C CA . ALA A 1 207 ? -15.825 -6.468 15.006 1.00 95.25 207 ALA A CA 1
ATOM 1582 C C . ALA A 1 207 ? -15.568 -7.180 13.658 1.00 95.25 207 ALA A C 1
ATOM 1584 O O . ALA A 1 207 ? -14.757 -8.112 13.635 1.00 95.25 207 ALA A O 1
ATOM 1585 N N . PRO A 1 208 ? -16.212 -6.745 12.556 1.00 95.00 208 PRO A N 1
ATOM 1586 C CA . PRO A 1 208 ? -15.947 -7.259 11.210 1.00 95.00 208 PRO A CA 1
ATOM 1587 C C . PRO A 1 208 ? -14.462 -7.167 10.827 1.00 95.00 208 PRO A C 1
ATOM 1589 O O . PRO A 1 208 ? -13.763 -6.259 11.288 1.00 95.00 208 PRO A O 1
ATOM 1592 N N . LYS A 1 209 ? -13.983 -8.092 9.983 1.00 93.88 209 LYS A N 1
ATOM 1593 C CA . LYS A 1 209 ? -12.564 -8.201 9.603 1.00 93.88 209 LYS A CA 1
ATOM 1594 C C . LYS A 1 209 ? -12.355 -8.423 8.103 1.00 93.88 209 LYS A C 1
ATOM 1596 O O . LYS A 1 209 ? -13.113 -9.148 7.466 1.00 93.88 209 LYS A O 1
ATOM 1601 N N . TRP A 1 210 ? -11.291 -7.832 7.567 1.00 93.69 210 TRP A N 1
ATOM 1602 C CA . TRP A 1 210 ? -10.804 -8.018 6.202 1.00 93.69 210 TRP A CA 1
ATOM 1603 C C . TRP A 1 210 ? -10.286 -9.438 5.986 1.00 93.69 210 TRP A C 1
ATOM 1605 O O . TRP A 1 210 ? -9.510 -9.955 6.790 1.00 93.69 210 TRP A O 1
ATOM 1615 N N . GLY A 1 211 ? -10.656 -10.043 4.857 1.00 90.31 211 GLY A N 1
ATOM 1616 C CA . GLY A 1 211 ? -10.267 -11.415 4.518 1.00 90.31 211 GLY A CA 1
ATOM 1617 C C . GLY A 1 211 ? -11.220 -12.486 5.054 1.00 90.31 211 GLY A C 1
ATOM 1618 O O . GLY A 1 211 ? -10.939 -13.664 4.891 1.00 90.31 211 GLY A O 1
ATOM 1619 N N . CYS A 1 212 ? -12.349 -12.076 5.640 1.00 91.00 212 CYS A N 1
ATOM 1620 C CA . CYS A 1 212 ? -13.451 -12.946 6.062 1.00 91.00 212 CYS A CA 1
ATOM 1621 C C . CYS A 1 212 ? -14.619 -13.000 5.068 1.00 91.00 212 CYS A C 1
ATOM 1623 O O . CYS A 1 212 ? -15.654 -13.581 5.389 1.00 91.00 212 CYS A O 1
ATOM 1625 N N . ASN A 1 213 ? -14.498 -12.350 3.902 1.00 91.12 213 ASN A N 1
ATOM 1626 C CA . ASN A 1 213 ? -15.621 -12.130 2.984 1.00 91.12 213 ASN A CA 1
ATOM 1627 C C . ASN A 1 213 ? -16.811 -11.435 3.692 1.00 91.12 213 ASN A C 1
ATOM 1629 O O . ASN A 1 213 ? -17.965 -11.845 3.556 1.00 91.12 213 ASN A O 1
ATOM 1633 N N . ASP A 1 214 ? -16.512 -10.410 4.499 1.00 92.25 214 ASP A N 1
ATOM 1634 C CA . ASP A 1 214 ? -17.499 -9.596 5.216 1.00 92.25 214 ASP A CA 1
ATOM 1635 C C . ASP A 1 214 ? -17.505 -8.186 4.622 1.00 92.25 214 ASP A C 1
ATOM 1637 O O . ASP A 1 214 ? -16.605 -7.377 4.872 1.00 92.25 214 ASP A O 1
ATOM 1641 N N . GLU A 1 215 ? -18.559 -7.870 3.864 1.00 95.94 215 GLU A N 1
ATOM 1642 C CA . GLU A 1 215 ? -18.713 -6.588 3.166 1.00 95.94 215 GLU A CA 1
ATOM 1643 C C . GLU A 1 215 ? -18.555 -5.372 4.092 1.00 95.94 215 GLU A C 1
ATOM 1645 O O . GLU A 1 215 ? -18.109 -4.309 3.647 1.00 95.94 215 GLU A O 1
ATOM 1650 N N . ARG A 1 216 ? -18.868 -5.512 5.390 1.00 95.06 216 ARG A N 1
ATOM 1651 C CA . ARG A 1 216 ? -18.753 -4.423 6.372 1.00 95.06 216 ARG A CA 1
ATOM 1652 C C . ARG A 1 216 ? -17.304 -3.992 6.593 1.00 95.06 216 ARG A C 1
ATOM 1654 O O . ARG A 1 216 ? -17.071 -2.808 6.825 1.00 95.06 216 ARG A O 1
ATOM 1661 N N . ALA A 1 217 ? -16.347 -4.916 6.489 1.00 95.25 217 ALA A N 1
ATOM 1662 C CA . ALA A 1 217 ? -14.916 -4.616 6.533 1.00 95.25 217 ALA A CA 1
ATOM 1663 C C . ALA A 1 217 ? -14.333 -4.407 5.128 1.00 95.25 217 ALA A C 1
ATOM 1665 O O . ALA A 1 217 ? -13.575 -3.458 4.906 1.00 95.25 217 ALA A O 1
ATOM 1666 N N . ASP A 1 218 ? -14.728 -5.240 4.163 1.00 95.81 218 ASP A N 1
ATOM 1667 C CA . ASP A 1 218 ? -14.161 -5.238 2.810 1.00 95.81 218 ASP A CA 1
ATOM 1668 C C . ASP A 1 218 ? -14.382 -3.903 2.090 1.00 95.81 218 ASP A C 1
ATOM 1670 O O . ASP A 1 218 ? -13.486 -3.398 1.403 1.00 95.81 218 ASP A O 1
ATOM 1674 N N . ARG A 1 219 ? -15.527 -3.249 2.326 1.00 98.06 219 ARG A N 1
ATOM 1675 C CA . ARG A 1 219 ? -15.809 -1.916 1.774 1.00 98.06 219 ARG A CA 1
ATOM 1676 C C . ARG A 1 219 ? -14.768 -0.865 2.171 1.00 98.06 219 ARG A C 1
ATOM 1678 O O . ARG A 1 219 ? -14.508 0.047 1.388 1.00 98.06 219 ARG A O 1
ATOM 1685 N N . PHE A 1 220 ? -14.156 -0.976 3.353 1.00 98.56 220 PHE A N 1
ATOM 1686 C CA . PHE A 1 220 ? -13.137 -0.029 3.804 1.00 98.56 220 PHE A CA 1
ATOM 1687 C C . PHE A 1 220 ? -11.793 -0.266 3.122 1.00 98.56 220 PHE A C 1
ATOM 1689 O O . PHE A 1 220 ? -11.150 0.705 2.717 1.00 98.56 220 PHE A O 1
ATOM 1696 N N . ALA A 1 221 ? -11.398 -1.528 2.926 1.00 97.56 221 ALA A N 1
ATOM 1697 C CA . ALA A 1 221 ? -10.221 -1.859 2.125 1.00 97.56 221 ALA A CA 1
ATOM 1698 C C . ALA A 1 221 ? -10.373 -1.303 0.700 1.00 97.56 221 ALA A C 1
ATOM 1700 O O . ALA A 1 221 ? -9.500 -0.582 0.218 1.00 97.56 221 ALA A O 1
ATOM 1701 N N . VAL A 1 222 ? -11.530 -1.535 0.067 1.00 97.81 222 VAL A N 1
ATOM 1702 C CA . VAL A 1 222 ? -11.835 -1.016 -1.276 1.00 97.81 222 VAL A CA 1
ATOM 1703 C C . VAL A 1 222 ? -11.803 0.512 -1.311 1.00 97.81 222 VAL A C 1
ATOM 1705 O O . VAL A 1 222 ? -11.155 1.084 -2.188 1.00 97.81 222 VAL A O 1
ATOM 1708 N N . ALA A 1 223 ? -12.471 1.186 -0.371 1.00 98.56 223 ALA A N 1
ATOM 1709 C CA . ALA A 1 223 ? -12.544 2.647 -0.344 1.00 98.56 223 ALA A CA 1
ATOM 1710 C C . ALA A 1 223 ? -11.164 3.299 -0.174 1.00 98.56 223 ALA A C 1
ATOM 1712 O O . ALA A 1 223 ? -10.842 4.265 -0.869 1.00 98.56 223 ALA A O 1
ATOM 1713 N N . VAL A 1 224 ? -10.331 2.768 0.724 1.00 98.62 224 VAL A N 1
ATOM 1714 C CA . VAL A 1 224 ? -8.996 3.317 0.990 1.00 98.62 224 VAL A CA 1
ATOM 1715 C C . VAL A 1 224 ? -8.019 2.992 -0.139 1.00 98.62 224 VAL A C 1
ATOM 1717 O O . VAL A 1 224 ? -7.299 3.887 -0.587 1.00 98.62 224 VAL A O 1
ATOM 1720 N N . SER A 1 225 ? -8.007 1.753 -0.640 1.00 97.94 225 SER A N 1
ATOM 1721 C CA . SER A 1 225 ? -7.152 1.380 -1.771 1.00 97.94 225 SER A CA 1
ATOM 1722 C C . SER A 1 225 ? -7.514 2.151 -3.033 1.00 97.94 225 SER A C 1
ATOM 1724 O O . SER A 1 225 ? -6.611 2.622 -3.715 1.00 97.94 225 SER A O 1
ATOM 1726 N N . ARG A 1 226 ? -8.809 2.347 -3.323 1.00 98.19 226 ARG A N 1
ATOM 1727 C CA . ARG A 1 226 ? -9.246 3.155 -4.470 1.00 98.19 226 ARG A CA 1
ATOM 1728 C C . ARG A 1 226 ? -8.819 4.612 -4.318 1.00 98.19 226 ARG A C 1
ATOM 1730 O O . ARG A 1 226 ? -8.222 5.149 -5.237 1.00 98.19 226 ARG A O 1
ATOM 1737 N N . PHE A 1 227 ? -9.026 5.216 -3.148 1.00 98.69 227 PHE A N 1
ATOM 1738 C CA . PHE A 1 227 ? -8.578 6.586 -2.886 1.00 98.69 227 PHE A CA 1
ATOM 1739 C C . PHE A 1 227 ? -7.064 6.766 -3.098 1.00 98.69 227 PHE A C 1
ATOM 1741 O O . PHE A 1 227 ? -6.636 7.722 -3.743 1.00 98.69 227 PHE A O 1
ATOM 1748 N N . ALA A 1 228 ? -6.248 5.849 -2.569 1.00 98.56 228 ALA A N 1
ATOM 1749 C CA . ALA A 1 228 ? -4.800 5.899 -2.753 1.00 98.56 228 ALA A CA 1
ATOM 1750 C C . ALA A 1 228 ? -4.406 5.669 -4.222 1.00 98.56 228 ALA A C 1
ATOM 1752 O O . ALA A 1 228 ? -3.583 6.413 -4.752 1.00 98.56 228 ALA A O 1
ATOM 1753 N N . ALA A 1 229 ? -5.026 4.697 -4.895 1.00 97.56 229 ALA A N 1
ATOM 1754 C CA . ALA A 1 229 ? -4.777 4.400 -6.301 1.00 97.56 229 ALA A CA 1
ATOM 1755 C C . ALA A 1 229 ? -5.121 5.591 -7.203 1.00 97.56 229 ALA A C 1
ATOM 1757 O O . ALA A 1 229 ? -4.293 5.968 -8.024 1.00 97.56 229 ALA A O 1
ATOM 1758 N N . ASP A 1 230 ? -6.279 6.225 -7.011 1.00 97.69 230 ASP A N 1
ATOM 1759 C CA . ASP A 1 230 ? -6.720 7.388 -7.792 1.00 97.69 230 ASP A CA 1
ATOM 1760 C C . ASP A 1 230 ? -5.792 8.599 -7.604 1.00 97.69 230 ASP A C 1
ATOM 1762 O O . ASP A 1 230 ? -5.643 9.427 -8.501 1.00 97.69 230 ASP A O 1
ATOM 1766 N N . LEU A 1 231 ? -5.153 8.713 -6.436 1.00 98.19 231 LEU A N 1
ATOM 1767 C CA . LEU A 1 231 ? -4.195 9.775 -6.145 1.00 98.19 231 LEU A CA 1
ATOM 1768 C C . LEU A 1 231 ? -2.794 9.493 -6.716 1.00 98.19 231 LEU A C 1
ATOM 1770 O O . LEU A 1 231 ? -2.106 10.421 -7.146 1.00 98.19 231 LEU A O 1
ATOM 1774 N N . ILE A 1 232 ? -2.343 8.241 -6.661 1.00 97.94 232 ILE A N 1
ATOM 1775 C CA . ILE A 1 232 ? -0.972 7.844 -7.011 1.00 97.94 232 ILE A CA 1
ATOM 1776 C C . ILE A 1 232 ? -0.863 7.516 -8.499 1.00 97.94 232 ILE A C 1
ATOM 1778 O O . ILE A 1 232 ? 0.017 8.034 -9.184 1.00 97.94 232 ILE A O 1
ATOM 1782 N N . ASN A 1 233 ? -1.733 6.646 -9.005 1.00 95.88 233 ASN A N 1
ATOM 1783 C CA . ASN A 1 233 ? -1.599 6.084 -10.342 1.00 95.88 233 ASN A CA 1
ATOM 1784 C C . ASN A 1 233 ? -1.751 7.165 -11.413 1.00 95.88 233 ASN A C 1
ATOM 1786 O O . ASN A 1 233 ? -2.611 8.036 -11.319 1.00 95.88 233 ASN A O 1
ATOM 1790 N N . ASN A 1 234 ? -0.921 7.086 -12.456 1.00 90.81 234 ASN A N 1
ATOM 1791 C CA . ASN A 1 234 ? -0.891 8.028 -13.585 1.00 90.81 234 ASN A CA 1
ATOM 1792 C C . ASN A 1 234 ? -0.500 9.473 -13.222 1.00 90.81 234 ASN A C 1
ATOM 1794 O O . ASN A 1 234 ? -0.395 10.322 -14.110 1.00 90.81 234 ASN A O 1
ATOM 1798 N N . THR A 1 235 ? -0.2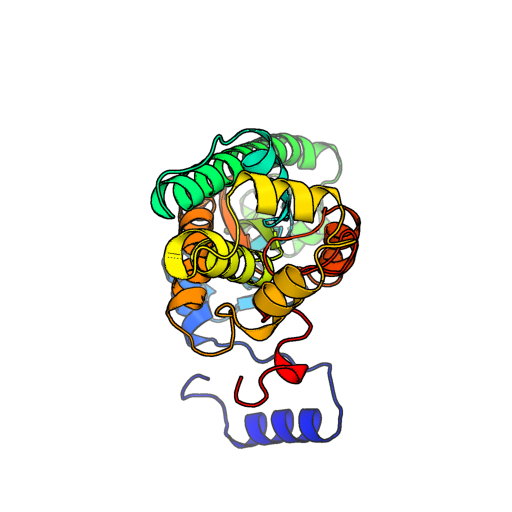03 9.762 -11.953 1.00 96.69 235 THR A N 1
ATOM 1799 C CA . THR A 1 235 ? 0.391 11.038 -11.555 1.00 96.69 235 THR A CA 1
ATOM 1800 C C . THR A 1 235 ? 1.801 11.141 -12.156 1.00 96.69 235 THR A C 1
ATOM 1802 O O . THR A 1 235 ? 2.600 10.234 -11.936 1.00 96.69 235 THR A O 1
ATOM 1805 N N . PRO A 1 236 ? 2.164 12.207 -12.898 1.00 96.69 236 PRO A N 1
ATOM 1806 C CA . PRO A 1 236 ? 3.466 12.279 -13.570 1.00 96.69 236 PRO A CA 1
ATOM 1807 C C . PRO A 1 236 ? 4.662 12.235 -12.607 1.00 96.69 236 PRO A C 1
ATOM 1809 O O . PRO A 1 236 ? 4.645 12.918 -11.578 1.00 96.69 236 PRO A O 1
ATOM 1812 N N . ASN A 1 237 ? 5.712 11.487 -12.941 1.00 96.69 237 ASN A N 1
ATOM 1813 C CA . ASN A 1 237 ? 7.003 11.530 -12.238 1.00 96.69 237 ASN A CA 1
ATOM 1814 C C . ASN A 1 237 ? 7.975 12.525 -12.910 1.00 96.69 237 ASN A C 1
ATOM 1816 O O . ASN A 1 237 ? 7.616 13.180 -13.891 1.00 96.69 237 ASN A O 1
ATOM 1820 N N . SER A 1 238 ? 9.200 12.667 -12.395 1.00 95.44 238 SER A N 1
ATOM 1821 C CA . SER A 1 238 ? 10.195 13.593 -12.972 1.00 95.44 238 SER A CA 1
ATOM 1822 C C . SER A 1 238 ? 10.924 13.022 -14.194 1.00 95.44 238 SER A C 1
ATOM 1824 O O . SER A 1 238 ? 11.709 13.723 -14.830 1.00 95.44 238 SER A O 1
ATOM 1826 N N . ARG A 1 239 ? 10.671 11.754 -14.538 1.00 93.38 239 ARG A N 1
ATOM 1827 C CA . ARG A 1 239 ? 11.359 11.004 -15.601 1.00 93.38 239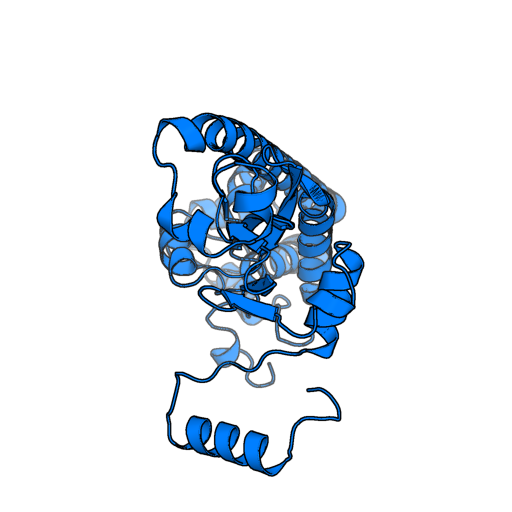 ARG A CA 1
ATOM 1828 C C . ARG A 1 239 ? 10.486 10.787 -16.843 1.00 93.38 239 ARG A C 1
ATOM 1830 O O . ARG A 1 239 ? 10.817 9.964 -17.688 1.00 93.38 239 ARG A O 1
ATOM 1837 N N . GLY A 1 240 ? 9.382 11.526 -16.969 1.00 91.06 240 GLY A N 1
ATOM 1838 C CA . GLY A 1 240 ? 8.500 11.478 -18.141 1.00 91.06 240 GLY A CA 1
ATOM 1839 C C . GLY A 1 240 ? 7.501 10.318 -18.156 1.00 91.06 240 GLY A C 1
ATOM 1840 O O . GLY A 1 240 ? 6.801 10.154 -19.149 1.00 91.06 240 GLY A O 1
ATOM 1841 N N . GLY A 1 241 ? 7.408 9.547 -17.072 1.00 94.38 241 GLY A N 1
ATOM 1842 C CA . GLY A 1 241 ? 6.365 8.546 -16.866 1.00 94.38 241 GLY A CA 1
ATOM 1843 C C . GLY A 1 241 ? 5.500 8.882 -15.654 1.00 94.38 241 GLY A C 1
ATOM 1844 O O . GLY A 1 241 ? 5.161 10.048 -15.431 1.00 94.38 241 GLY A O 1
ATOM 1845 N N . HIS A 1 242 ? 5.127 7.875 -14.864 1.00 95.56 242 HIS A N 1
ATOM 1846 C CA . HIS A 1 242 ? 4.098 8.027 -13.831 1.00 95.56 242 HIS A CA 1
ATOM 1847 C C . HIS A 1 242 ? 4.451 7.338 -12.516 1.00 95.56 242 HIS A C 1
ATOM 1849 O O . HIS A 1 242 ? 5.252 6.403 -12.464 1.00 95.56 242 HIS A O 1
ATOM 1855 N N . PHE A 1 243 ? 3.789 7.772 -11.451 1.00 97.06 243 PHE A N 1
ATOM 1856 C CA . PHE A 1 243 ? 3.718 7.018 -10.216 1.00 97.06 243 PHE A CA 1
ATOM 1857 C C . PHE A 1 243 ? 2.781 5.814 -10.352 1.00 97.06 243 PHE A C 1
ATOM 1859 O O . PHE A 1 243 ? 1.791 5.855 -11.091 1.00 97.06 243 PHE A O 1
ATOM 1866 N N . GLN A 1 244 ? 3.099 4.750 -9.616 1.00 95.12 244 GLN A N 1
ATOM 1867 C CA . GLN A 1 244 ? 2.306 3.526 -9.553 1.00 95.12 244 GLN A CA 1
ATOM 1868 C C . GLN A 1 244 ? 2.198 3.040 -8.106 1.00 95.12 244 GLN A C 1
ATOM 1870 O O . GLN A 1 244 ? 3.189 2.962 -7.382 1.00 95.12 244 GLN A O 1
ATOM 1875 N N . MET A 1 245 ? 0.985 2.724 -7.670 1.00 95.44 245 MET A N 1
ATOM 1876 C CA . MET A 1 245 ? 0.723 2.195 -6.338 1.00 95.44 245 MET A CA 1
ATOM 1877 C C . MET A 1 245 ? 1.050 0.702 -6.269 1.00 95.44 245 MET A C 1
ATOM 1879 O O . MET A 1 245 ? 0.743 -0.062 -7.184 1.00 95.44 245 MET A O 1
ATOM 1883 N N . GLY A 1 246 ? 1.601 0.286 -5.134 1.00 93.50 246 GLY A N 1
ATOM 1884 C CA . GLY A 1 246 ? 1.830 -1.104 -4.784 1.00 93.50 246 GLY A CA 1
ATOM 1885 C C . GLY A 1 246 ? 1.296 -1.471 -3.408 1.00 93.50 246 GLY A C 1
ATOM 1886 O O . GLY A 1 246 ? 1.461 -0.698 -2.477 1.00 93.50 246 GLY A O 1
ATOM 1887 N N . CYS A 1 247 ? 0.707 -2.658 -3.242 1.00 93.44 247 CYS A N 1
ATOM 1888 C CA . CYS A 1 247 ? 0.215 -3.158 -1.945 1.00 93.44 247 CYS A CA 1
ATOM 1889 C C . CYS A 1 247 ? 1.049 -4.339 -1.403 1.00 93.44 247 CYS A C 1
ATOM 1891 O O . CYS A 1 247 ? 0.500 -5.337 -0.927 1.00 93.44 247 CYS A O 1
ATOM 1893 N N . TRP A 1 248 ? 2.380 -4.248 -1.474 1.00 91.19 248 TRP A N 1
ATOM 1894 C CA . TRP A 1 248 ? 3.297 -5.111 -0.715 1.00 91.19 248 TRP A CA 1
ATOM 1895 C C . TRP A 1 248 ? 3.771 -4.409 0.549 1.00 91.19 248 TRP A C 1
ATOM 1897 O O . TRP A 1 248 ? 3.732 -3.191 0.659 1.00 91.19 248 TRP A O 1
ATOM 1907 N N . SER A 1 249 ? 4.255 -5.191 1.507 1.00 92.06 249 SER A N 1
ATOM 1908 C CA . SER A 1 249 ? 5.000 -4.666 2.649 1.00 92.06 249 SER A CA 1
ATOM 1909 C C . SER A 1 249 ? 6.141 -5.563 3.113 1.00 92.06 249 SER A C 1
ATOM 1911 O O . SER A 1 249 ? 6.836 -5.177 4.039 1.00 92.06 249 SER A O 1
ATOM 1913 N N . ILE A 1 250 ? 6.362 -6.732 2.495 1.00 90.50 250 ILE A N 1
ATOM 1914 C CA . ILE A 1 250 ? 7.494 -7.635 2.782 1.00 90.50 250 ILE A CA 1
ATOM 1915 C C . ILE A 1 250 ? 7.775 -7.800 4.293 1.00 90.50 250 ILE A C 1
ATOM 1917 O O . ILE A 1 250 ? 6.916 -8.312 5.018 1.00 90.50 250 ILE A O 1
ATOM 1921 N N . ASP A 1 251 ? 8.957 -7.417 4.761 1.00 91.88 251 ASP A N 1
ATOM 1922 C CA . ASP A 1 251 ? 9.365 -7.299 6.162 1.00 91.88 251 ASP A CA 1
ATOM 1923 C C . ASP A 1 251 ? 9.122 -5.895 6.751 1.00 91.88 251 ASP A C 1
ATOM 1925 O O . ASP A 1 251 ? 9.014 -5.761 7.973 1.00 91.88 251 ASP A O 1
ATOM 1929 N N . HIS A 1 252 ? 8.906 -4.866 5.921 1.00 94.62 252 HIS A N 1
ATOM 1930 C CA . HIS A 1 252 ? 8.458 -3.545 6.374 1.00 94.62 252 HIS A CA 1
ATOM 1931 C C . HIS A 1 252 ? 7.165 -3.600 7.193 1.00 94.62 252 HIS A C 1
ATOM 1933 O O . HIS A 1 252 ? 6.968 -2.727 8.027 1.00 94.62 252 HIS A O 1
ATOM 1939 N N . ALA A 1 253 ? 6.309 -4.617 7.044 1.00 95.62 253 ALA A N 1
ATOM 1940 C CA . ALA A 1 253 ? 5.155 -4.816 7.932 1.00 95.62 253 ALA A CA 1
ATOM 1941 C C . ALA A 1 253 ? 5.543 -4.911 9.424 1.00 95.62 253 ALA A C 1
ATOM 1943 O O . ALA A 1 253 ? 4.790 -4.476 10.296 1.00 95.62 253 ALA A O 1
ATOM 1944 N N . VAL A 1 254 ? 6.719 -5.469 9.723 1.00 96.25 254 VAL A N 1
ATOM 1945 C CA . VAL A 1 254 ? 7.254 -5.552 11.087 1.00 96.25 254 VAL A CA 1
ATOM 1946 C C . VAL A 1 254 ? 7.830 -4.199 11.486 1.00 96.25 254 VAL A C 1
ATOM 1948 O O . VAL A 1 254 ? 7.338 -3.592 12.431 1.00 96.25 254 VAL A O 1
ATOM 1951 N N . TYR A 1 255 ? 8.780 -3.673 10.705 1.00 95.88 255 TYR A N 1
ATOM 1952 C CA . TYR A 1 255 ? 9.446 -2.398 10.997 1.00 95.88 255 TYR A CA 1
ATOM 1953 C C . TYR A 1 255 ? 8.461 -1.225 11.124 1.00 95.88 255 TYR A C 1
ATOM 1955 O O . TYR A 1 255 ? 8.516 -0.436 12.063 1.00 95.88 255 TYR A O 1
ATOM 1963 N N . MET A 1 256 ? 7.507 -1.108 10.201 1.00 97.19 256 MET A N 1
ATOM 1964 C CA . MET A 1 256 ? 6.469 -0.080 10.262 1.00 97.19 256 MET A CA 1
ATOM 1965 C C . MET A 1 256 ? 5.526 -0.298 11.449 1.00 97.19 256 MET A C 1
ATOM 1967 O O . MET A 1 256 ? 5.056 0.683 12.022 1.00 97.19 256 MET A O 1
ATOM 1971 N N . GLY A 1 257 ? 5.270 -1.553 11.834 1.00 97.00 257 GLY A N 1
ATOM 1972 C CA . GLY A 1 257 ? 4.482 -1.910 13.014 1.00 97.00 257 GLY A CA 1
ATOM 1973 C C . GLY A 1 257 ? 5.146 -1.507 14.331 1.00 97.00 257 GLY A C 1
ATOM 1974 O O . GLY A 1 257 ? 4.462 -0.943 15.186 1.00 97.00 257 GLY A O 1
ATOM 1975 N N . GLU A 1 258 ? 6.467 -1.685 14.448 1.00 97.00 258 GLU A N 1
ATOM 1976 C CA . GLU A 1 258 ? 7.293 -1.232 15.585 1.00 97.00 258 GLU A CA 1
ATOM 1977 C C . GLU A 1 258 ? 7.172 0.280 15.829 1.00 97.00 258 GLU A C 1
ATOM 1979 O O . GLU A 1 258 ? 7.244 0.746 16.964 1.00 97.00 258 GLU A O 1
ATOM 1984 N N . HIS A 1 259 ? 6.926 1.044 14.762 1.00 96.38 259 HIS A N 1
ATOM 1985 C CA . HIS A 1 259 ? 6.768 2.499 14.789 1.00 96.38 259 HIS A CA 1
ATOM 1986 C C . HIS A 1 259 ? 5.295 2.951 14.773 1.00 96.38 259 HIS A C 1
ATOM 1988 O O . HIS A 1 259 ? 5.012 4.131 14.534 1.00 96.38 259 HIS A O 1
ATOM 1994 N N . CYS A 1 260 ? 4.348 2.040 15.015 1.00 96.38 260 CYS A N 1
ATOM 1995 C CA . CYS A 1 260 ? 2.919 2.334 15.122 1.00 96.38 260 CYS A CA 1
ATOM 1996 C C . CYS A 1 260 ? 2.401 2.116 16.540 1.00 96.38 260 CYS A C 1
ATOM 1998 O O . CYS A 1 260 ? 2.554 1.031 17.108 1.00 96.38 260 CYS A O 1
ATOM 2000 N N . ALA A 1 261 ? 1.644 3.089 17.045 1.00 97.44 261 ALA A N 1
ATOM 2001 C CA . ALA A 1 261 ? 0.871 2.954 18.275 1.00 97.44 261 ALA A CA 1
ATOM 2002 C C . ALA A 1 261 ? -0.178 1.825 18.184 1.00 97.44 261 ALA A C 1
ATOM 2004 O O . ALA A 1 261 ? -0.369 1.189 17.140 1.00 97.44 261 ALA A O 1
ATOM 2005 N N . ALA A 1 262 ? -0.878 1.552 19.287 1.00 98.06 262 ALA A N 1
ATOM 2006 C CA . ALA A 1 262 ? -2.000 0.616 19.282 1.00 98.06 262 ALA A CA 1
ATOM 2007 C C . ALA A 1 262 ? -3.067 1.039 18.257 1.00 98.06 262 ALA A C 1
ATOM 2009 O O . ALA A 1 262 ? -3.308 2.229 18.035 1.00 98.06 262 ALA A O 1
ATOM 2010 N N . THR A 1 263 ? -3.705 0.064 17.613 1.00 98.12 263 THR A N 1
ATOM 2011 C CA . THR A 1 263 ? -4.711 0.302 16.568 1.00 98.12 263 THR A CA 1
ATOM 2012 C C . THR A 1 263 ? -6.085 -0.193 16.993 1.00 98.12 263 THR A C 1
ATOM 2014 O O . THR A 1 263 ? -6.227 -1.016 17.900 1.00 98.12 263 THR A O 1
ATOM 2017 N N . ARG A 1 264 ? -7.116 0.377 16.358 1.00 97.75 264 ARG A N 1
ATOM 2018 C CA . ARG A 1 264 ? -8.530 0.224 16.737 1.00 97.75 264 ARG A CA 1
ATOM 2019 C C . ARG A 1 264 ? -9.044 -1.197 16.545 1.00 97.75 264 ARG A C 1
ATOM 2021 O O . ARG A 1 264 ? -9.973 -1.594 17.229 1.00 97.75 264 ARG A O 1
ATOM 2028 N N . ASP A 1 265 ? -8.399 -1.966 15.677 1.00 96.69 265 ASP A N 1
ATOM 2029 C CA . ASP A 1 265 ? -8.642 -3.392 15.468 1.00 96.69 265 ASP A CA 1
ATOM 2030 C C . ASP A 1 265 ? -8.204 -4.282 16.647 1.00 96.69 265 ASP A C 1
ATOM 2032 O O . ASP A 1 265 ? -8.486 -5.481 16.634 1.00 96.69 265 ASP A O 1
ATOM 2036 N N . GLY A 1 266 ? -7.539 -3.708 17.658 1.00 96.12 266 GLY A N 1
ATOM 2037 C CA . GLY A 1 266 ? -7.095 -4.381 18.878 1.00 96.12 266 GLY A CA 1
ATOM 2038 C C . GLY A 1 266 ? -5.634 -4.842 18.865 1.00 96.12 266 GLY A C 1
ATOM 2039 O O . GLY A 1 266 ? -5.164 -5.427 19.852 1.00 96.12 266 GLY A O 1
ATOM 2040 N N . ARG A 1 267 ? -4.892 -4.562 17.786 1.00 96.44 267 ARG A N 1
ATOM 2041 C CA . ARG A 1 267 ? -3.435 -4.750 17.726 1.00 96.44 267 ARG A CA 1
ATOM 2042 C C . ARG A 1 267 ? -2.743 -3.753 18.670 1.00 96.44 267 ARG A C 1
ATOM 2044 O O . ARG A 1 267 ? -3.108 -2.574 18.744 1.00 96.44 267 ARG A O 1
ATOM 2051 N N . ARG A 1 268 ? -1.766 -4.244 19.434 1.00 97.00 268 ARG A N 1
ATOM 2052 C CA . ARG A 1 268 ? -0.997 -3.453 20.410 1.00 97.00 268 ARG A CA 1
ATOM 2053 C C . ARG A 1 268 ? 0.122 -2.664 19.726 1.00 97.00 268 ARG A C 1
ATOM 2055 O O . ARG A 1 268 ? 0.556 -2.984 18.625 1.00 97.00 268 ARG A O 1
ATOM 2062 N N . ASN A 1 269 ? 0.583 -1.616 20.401 1.00 97.06 269 ASN A N 1
ATOM 2063 C CA . ASN A 1 269 ? 1.738 -0.818 20.004 1.00 97.06 269 ASN A CA 1
ATOM 2064 C C . ASN A 1 269 ? 2.947 -1.724 19.730 1.00 97.06 269 ASN A C 1
ATOM 2066 O O . ASN A 1 269 ? 3.251 -2.610 20.530 1.00 97.06 269 ASN A O 1
ATOM 2070 N N . GLY A 1 270 ? 3.606 -1.490 18.601 1.00 96.00 270 GLY A N 1
ATOM 2071 C CA . GLY A 1 270 ? 4.796 -2.215 18.182 1.00 96.00 270 GLY A CA 1
ATOM 2072 C C . GLY A 1 270 ? 4.545 -3.577 17.527 1.00 96.00 270 GLY A C 1
ATOM 2073 O O . GLY A 1 270 ? 5.467 -4.142 16.946 1.00 96.00 270 GLY A O 1
ATOM 2074 N N . GLU A 1 271 ? 3.321 -4.118 17.575 1.00 96.38 271 GLU A N 1
ATOM 2075 C CA . GLU A 1 271 ? 3.006 -5.364 16.867 1.00 96.38 271 GLU A CA 1
ATOM 2076 C C . GLU A 1 271 ? 3.003 -5.138 15.338 1.00 96.38 271 GLU A C 1
ATOM 2078 O O . GLU A 1 271 ? 2.620 -4.049 14.878 1.00 96.38 271 GLU A O 1
ATOM 2083 N N . PRO A 1 272 ? 3.372 -6.156 14.532 1.00 96.56 272 PRO A N 1
ATOM 2084 C CA . PRO A 1 272 ? 3.351 -6.055 13.075 1.00 96.56 272 PRO A CA 1
ATOM 2085 C C . PRO A 1 272 ? 1.979 -5.645 12.527 1.00 96.56 272 PRO A C 1
ATOM 2087 O O . PRO A 1 272 ? 0.942 -6.104 13.012 1.00 96.56 272 PRO A O 1
ATOM 2090 N N . ILE A 1 273 ? 1.974 -4.813 11.485 1.00 96.94 273 ILE A N 1
ATOM 2091 C CA . ILE A 1 273 ? 0.759 -4.507 10.709 1.00 96.94 273 ILE A CA 1
ATOM 2092 C C . ILE A 1 273 ? 0.470 -5.631 9.700 1.00 96.94 273 ILE A C 1
ATOM 2094 O O . ILE A 1 273 ? 1.290 -6.532 9.505 1.00 96.94 273 ILE A O 1
ATOM 2098 N N . SER A 1 274 ? -0.693 -5.599 9.041 1.00 96.06 274 SER A N 1
ATOM 2099 C CA . SER A 1 274 ? -1.043 -6.587 8.011 1.00 96.06 274 SER A CA 1
ATOM 2100 C C . SER A 1 274 ? 0.026 -6.664 6.913 1.00 96.06 274 SER A C 1
ATOM 2102 O O . SER A 1 274 ? 0.495 -5.637 6.404 1.00 96.06 274 SER A O 1
ATOM 2104 N N . LYS A 1 275 ? 0.386 -7.888 6.517 1.00 94.19 275 LYS A N 1
ATOM 2105 C CA . LYS A 1 275 ? 1.397 -8.134 5.485 1.00 94.19 275 LYS A CA 1
ATOM 2106 C C . LYS A 1 275 ? 0.772 -8.086 4.089 1.00 94.19 275 LYS A C 1
ATOM 2108 O O . LYS A 1 275 ? -0.186 -8.805 3.814 1.00 94.19 275 LYS A O 1
ATOM 2113 N N . ASN A 1 276 ? 1.369 -7.301 3.192 1.00 93.19 276 ASN A N 1
ATOM 2114 C CA . ASN A 1 276 ? 0.889 -7.061 1.829 1.00 93.19 276 ASN A CA 1
ATOM 2115 C C . ASN A 1 276 ? -0.600 -6.638 1.828 1.00 93.19 276 ASN A C 1
ATOM 2117 O O . ASN A 1 276 ? -1.030 -5.885 2.702 1.00 93.19 276 ASN A O 1
ATOM 2121 N N . ALA A 1 277 ? -1.388 -7.157 0.883 1.00 92.88 277 ALA A N 1
ATOM 2122 C CA . ALA A 1 277 ? -2.845 -7.027 0.839 1.00 92.88 277 ALA A CA 1
ATOM 2123 C C . ALA A 1 277 ? -3.596 -8.102 1.660 1.00 92.88 277 ALA A C 1
ATOM 2125 O O . ALA A 1 277 ? -4.812 -8.246 1.536 1.00 92.88 277 ALA A O 1
ATOM 2126 N N . GLY A 1 278 ? -2.881 -8.889 2.470 1.00 91.94 278 GLY A N 1
ATOM 2127 C CA . GLY A 1 278 ? -3.462 -9.980 3.248 1.00 91.94 278 GLY A CA 1
ATOM 2128 C C . GLY A 1 278 ? -4.240 -9.509 4.477 1.00 91.94 278 GLY A C 1
ATOM 2129 O O . GLY A 1 278 ? -4.144 -8.356 4.906 1.00 91.94 278 GLY A O 1
ATOM 2130 N N . ALA A 1 279 ? -4.987 -10.441 5.066 1.00 92.12 279 ALA A N 1
ATOM 2131 C CA . ALA A 1 279 ? -5.630 -10.250 6.358 1.00 92.12 279 ALA A CA 1
ATOM 2132 C C . ALA A 1 279 ? -4.612 -9.937 7.468 1.00 92.12 279 ALA A C 1
ATOM 2134 O O . ALA A 1 279 ? -3.416 -10.241 7.363 1.00 92.12 279 ALA A O 1
ATOM 2135 N N . THR A 1 280 ? -5.085 -9.320 8.550 1.00 90.94 280 THR A N 1
ATOM 2136 C CA . THR A 1 280 ? -4.264 -9.116 9.744 1.00 90.94 280 THR A CA 1
ATOM 2137 C C . THR A 1 280 ? -3.813 -10.460 10.316 1.00 90.94 280 THR A C 1
ATOM 2139 O O . THR A 1 280 ? -4.509 -11.480 10.233 1.00 90.94 280 THR A O 1
ATOM 2142 N N . ALA A 1 281 ? -2.614 -10.477 10.913 1.00 72.88 281 ALA A N 1
ATOM 2143 C CA . ALA A 1 281 ? -2.228 -11.602 11.755 1.00 72.88 281 ALA A CA 1
ATOM 2144 C C . ALA A 1 281 ? -3.342 -11.805 12.795 1.00 72.88 281 ALA A C 1
ATOM 2146 O O . ALA A 1 281 ? -3.959 -10.831 13.207 1.00 72.88 281 ALA A O 1
ATOM 2147 N N . TRP A 1 282 ? -3.603 -13.055 13.183 1.00 65.12 282 TRP A N 1
ATOM 2148 C CA . TRP A 1 282 ? -4.668 -13.505 14.098 1.00 65.12 282 TRP A CA 1
ATOM 2149 C C . TRP A 1 282 ? -5.964 -14.005 13.452 1.00 65.12 282 TRP A C 1
ATOM 2151 O O . TRP A 1 282 ? -6.520 -14.932 14.034 1.00 65.12 282 TRP A O 1
ATOM 2161 N N . ILE A 1 283 ? -6.397 -13.542 12.269 1.00 64.38 283 ILE A N 1
ATOM 2162 C CA . ILE A 1 283 ? -7.724 -13.907 11.713 1.00 64.38 283 ILE A CA 1
ATOM 2163 C C . ILE A 1 283 ? -7.952 -15.427 11.616 1.00 64.38 283 ILE A C 1
ATOM 2165 O O . ILE A 1 283 ? -8.911 -15.943 12.186 1.00 64.38 283 ILE A O 1
ATOM 2169 N N . ALA A 1 284 ? -6.965 -16.154 11.078 1.00 56.00 284 ALA A N 1
ATOM 2170 C CA . ALA A 1 284 ? -6.995 -17.608 10.900 1.00 56.00 284 ALA A CA 1
ATOM 2171 C C . ALA A 1 284 ? -7.052 -18.397 12.224 1.00 56.00 284 ALA A C 1
ATOM 2173 O O . ALA A 1 284 ? -7.277 -19.603 12.232 1.00 56.00 284 ALA A O 1
ATOM 2174 N N . ARG A 1 285 ? -6.804 -17.742 13.368 1.00 54.56 285 ARG A N 1
ATOM 2175 C CA . ARG A 1 285 ? -6.921 -18.350 14.703 1.00 54.56 285 ARG A CA 1
ATOM 2176 C C . ARG A 1 285 ? -8.248 -18.038 15.387 1.00 54.56 285 ARG A C 1
ATOM 2178 O O . ARG A 1 285 ? -8.581 -18.726 16.349 1.00 54.56 285 ARG A O 1
ATOM 2185 N N . VAL A 1 286 ? -8.953 -16.984 14.972 1.00 55.91 286 VAL A N 1
ATOM 2186 C CA . VAL A 1 286 ? -10.160 -16.500 15.666 1.00 55.91 286 VAL A CA 1
ATOM 2187 C C . VAL A 1 286 ? -11.445 -16.831 14.920 1.00 55.91 286 VAL A C 1
ATOM 2189 O O . VAL A 1 286 ? -12.485 -16.955 15.560 1.00 55.91 286 VAL A O 1
ATOM 2192 N N . SER A 1 287 ? -11.375 -16.991 13.602 1.00 58.00 287 SER A N 1
ATOM 2193 C CA . SER A 1 287 ? -12.509 -17.378 12.773 1.00 58.00 287 SER A CA 1
ATOM 2194 C C . SER A 1 287 ? -11.987 -18.271 11.652 1.00 58.00 287 SER A C 1
ATOM 2196 O O . SER A 1 287 ? -11.504 -17.720 10.680 1.00 58.00 287 SER A O 1
ATOM 2198 N N . PRO A 1 288 ? -12.003 -19.609 11.802 1.00 53.00 288 PRO A N 1
ATOM 2199 C CA . PRO A 1 288 ? -11.525 -20.553 10.780 1.00 53.00 288 PRO A CA 1
ATOM 2200 C C . PRO A 1 288 ? -12.459 -20.681 9.565 1.00 53.00 288 PRO A C 1
ATOM 2202 O O . PRO A 1 288 ? -12.108 -21.344 8.594 1.00 53.00 288 PRO A O 1
ATOM 2205 N N . ASP A 1 289 ? -13.653 -20.084 9.652 1.00 49.66 289 ASP A N 1
ATOM 2206 C CA . ASP A 1 289 ? -14.558 -19.870 8.517 1.00 49.66 289 ASP A CA 1
ATOM 2207 C C . ASP A 1 289 ? -14.269 -18.527 7.804 1.00 49.66 289 ASP A C 1
ATOM 2209 O O . ASP A 1 289 ? -14.916 -18.197 6.809 1.00 49.66 289 ASP A O 1
ATOM 2213 N N . CYS A 1 290 ? -13.287 -17.775 8.323 1.00 55.66 290 CYS A N 1
ATOM 2214 C CA . CYS A 1 290 ? -12.375 -16.957 7.533 1.00 55.66 290 CYS A CA 1
ATOM 2215 C C . CYS A 1 290 ? -11.086 -17.779 7.288 1.00 55.66 290 CYS A C 1
ATOM 2217 O O . CYS A 1 290 ? -10.425 -17.523 6.269 1.00 55.66 290 CYS A O 1
#

Secondary structure (DSSP, 8-state):
--TTS-HHHHHHHHHHHHTT--------HHHHHHHHHHTT--HHHHTTEEEETTTEEEETTTEEEEEEEEEEETTTHHHHHHHH----SSHHHHHHHHHHHHHHHHHHHHHHHHHHHHHHHHH---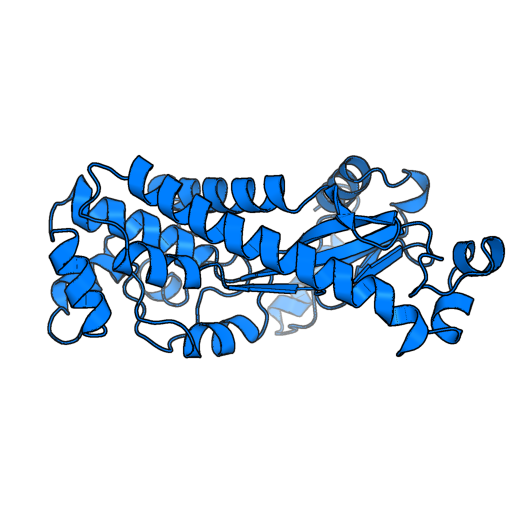HHHHTT-HHHHHHT--GGGT-SSEEEEEEEEE-HHHHHHHHHHHIIIIIIS-SS-HHHHHHHHHTTTTT-HHHHHHHHHTS--TTS--HHHHHHHHHHHHHHHHHHTT-B-TTSSEEEEE---TTHHHHHHHT----TTSPPTTSPPPPTTSPPTTHHHH-TT-

Radius of gyration: 21.55 Å; chains: 1; bounding box: 49×47×61 Å

Sequence (290 aa):
MGPLLPPDILAQAADAVRNGANAIVFANDDLAFEMFVRHGKQPEDITDFVPIGCYEPAIMGKELCCSMSALCNMVKPFEELMATTPAPQGMDEVLQGYQAILGRHLRQAMNETRAWELEWPQVNPSPVLSSTMDSCFAKGRDVSAAGTEYGTSGIMCAGIGTVADSLAAIEYLVFDQKLCSWDELRRALQDNWQGHDELRLTALRRAPKWGCNDERADRFAVAVSRFAADLINNTPNSRGGHFQMGCWSIDHAVYMGEHCAATRDGRRNGEPISKNAGATAWIARVSPDC

Foldseek 3Di:
DDPPDDVVVVVVLVVCVVVPDPPDDDDDLVVQQVVCVVQVHDNVQSVQWDADDPRNIDGFLFEDCQAALDEAELQALVVVLLVPPDFDPALVVSLVSSLVSSLVVLVVSQVVSQVVLVCCCVPPFDVVSLVSHPQCVVVVHTVSQLSGNAYENHYAYEFLQLQLLLSQLCCVCCPPVNVDTSVVLSVCQVVLNVVVVVSLCCLQAPGDGPPLPDCSSVVRSVVNVVSSQVSFAQPDGNSGGGYGYFQACDCVQQVVQCVDTRGSSNRGRNHGGDGGSDHGPPPCVRDVSD

pLDDT: mean 93.7, std 8.42, range [49.66, 98.81]